Protein AF-A0A9N9XKY8-F1 (afdb_monomer)

Solvent-accessible surface area (backbone atoms only — not comparable to full-atom values): 18788 Å² total; per-residue (Å²): 108,71,70,60,51,52,53,37,52,50,49,44,54,53,40,51,54,51,40,52,50,44,53,44,63,74,50,44,70,81,49,88,42,36,26,64,66,58,44,50,32,36,49,47,38,62,30,40,38,90,84,50,52,79,74,65,75,82,47,81,65,48,85,49,57,80,79,45,88,56,99,72,89,70,94,72,62,102,78,63,82,49,70,56,57,54,53,45,49,46,56,72,70,51,49,68,47,67,47,20,70,40,20,68,64,44,53,53,50,42,52,52,48,44,54,48,38,52,53,34,42,53,23,35,53,40,32,47,52,35,62,73,68,62,53,61,68,87,48,47,63,73,25,48,47,54,29,53,54,36,49,52,52,47,54,53,47,28,52,54,51,25,52,59,41,49,54,53,43,78,59,27,61,24,45,37,40,32,33,47,60,26,45,28,77,59,24,72,82,46,50,72,55,50,74,43,83,60,17,49,54,60,56,31,42,35,40,52,52,50,29,39,59,48,33,53,38,66,71,53,44,53,48,50,53,55,48,50,54,52,53,50,49,54,47,49,53,48,49,51,57,48,53,52,50,52,49,52,50,52,50,51,52,51,52,52,51,51,53,50,52,54,53,53,54,61,54,64,72,63,59,71,80,76,71,91,70,86,78,84,84,83,92,77,92,78,91,76,79,79,78,70,81,78,89,72,79,78,75,73,75,77,79,76,76,78,73,85,78,79,75,83,85,76,78,81,78,85,78,81,93,85,82,137

Structure (mmCIF, N/CA/C/O backbone):
data_AF-A0A9N9XKY8-F1
#
_entry.id   AF-A0A9N9XKY8-F1
#
loop_
_atom_site.group_PDB
_atom_site.id
_atom_site.type_symbol
_atom_site.label_atom_id
_atom_site.label_alt_id
_atom_site.label_comp_id
_atom_site.label_asym_id
_atom_site.label_entity_id
_atom_site.label_seq_id
_atom_site.pdbx_PDB_ins_code
_atom_site.Cartn_x
_atom_site.Cartn_y
_atom_site.Cartn_z
_atom_site.occupancy
_atom_site.B_iso_or_equiv
_atom_site.auth_seq_id
_atom_site.auth_comp_id
_atom_site.auth_asym_id
_atom_site.auth_atom_id
_atom_site.pdbx_PDB_model_num
ATOM 1 N N . MET A 1 1 ? -14.564 14.797 21.095 1.00 84.44 1 MET A N 1
ATOM 2 C CA . MET A 1 1 ? -15.491 14.506 19.978 1.00 84.44 1 MET A CA 1
ATOM 3 C C . MET A 1 1 ? -14.912 14.954 18.642 1.00 84.44 1 MET A C 1
ATOM 5 O O . MET A 1 1 ? -14.573 14.078 17.865 1.00 84.44 1 MET A O 1
ATOM 9 N N . LEU A 1 2 ? -14.704 16.259 18.399 1.00 91.69 2 LEU A N 1
ATOM 10 C CA . LEU A 1 2 ? -14.176 16.763 17.116 1.00 91.69 2 LEU A CA 1
ATOM 11 C C . LEU A 1 2 ? -12.868 16.077 16.679 1.00 91.69 2 LEU A C 1
ATOM 13 O O . LEU A 1 2 ? -12.783 15.598 15.558 1.00 91.69 2 LEU A O 1
ATOM 17 N N . LYS A 1 3 ? -11.890 15.942 17.588 1.00 91.50 3 LYS A N 1
ATOM 18 C CA . LYS A 1 3 ? -10.621 15.242 17.306 1.00 91.50 3 LYS A CA 1
ATOM 19 C C . LYS A 1 3 ? -10.837 13.808 16.803 1.00 91.50 3 LYS A C 1
ATOM 21 O O . LYS A 1 3 ? -10.272 13.429 15.790 1.00 91.50 3 LYS A O 1
ATOM 26 N N . SER A 1 4 ? -11.689 13.031 17.473 1.00 89.56 4 SER A N 1
ATOM 27 C CA . SER A 1 4 ? -11.994 11.646 17.090 1.00 89.56 4 SER A CA 1
ATOM 28 C C . SER A 1 4 ? -12.697 11.565 15.733 1.00 89.56 4 SER A C 1
ATOM 30 O O . SER A 1 4 ? -12.390 10.678 14.949 1.00 89.56 4 SER A O 1
ATOM 32 N N . VAL A 1 5 ? -13.595 12.510 15.429 1.00 93.19 5 VAL A N 1
ATOM 33 C CA . VAL A 1 5 ? -14.245 12.596 14.110 1.00 93.19 5 VAL A CA 1
ATOM 34 C C . VAL A 1 5 ? -13.215 12.891 13.019 1.00 93.19 5 VAL A C 1
ATOM 36 O O . VAL A 1 5 ? -13.204 12.200 12.008 1.00 93.19 5 VAL A O 1
ATOM 39 N N . LEU A 1 6 ? -12.310 13.850 13.240 1.00 94.06 6 LEU A N 1
ATOM 40 C CA . LEU A 1 6 ? -11.245 14.174 12.284 1.00 94.06 6 LEU A CA 1
ATOM 41 C C . LEU A 1 6 ? -10.317 12.982 12.021 1.00 94.06 6 LEU A C 1
ATOM 43 O O . LEU A 1 6 ? -9.978 12.729 10.872 1.00 94.06 6 LEU A O 1
ATOM 47 N N . ILE A 1 7 ? -9.962 12.217 13.059 1.00 92.75 7 ILE A N 1
ATOM 48 C CA . ILE A 1 7 ? -9.155 10.991 12.925 1.00 92.75 7 ILE A CA 1
ATOM 49 C C . ILE A 1 7 ? -9.849 9.966 12.020 1.00 92.75 7 ILE A C 1
ATOM 51 O O . ILE A 1 7 ? -9.224 9.377 11.137 1.00 92.75 7 ILE A O 1
ATOM 55 N N . VAL A 1 8 ? -11.150 9.754 12.223 1.00 94.00 8 VAL A N 1
ATOM 56 C CA . VAL A 1 8 ? -11.910 8.776 11.440 1.00 94.00 8 VAL A CA 1
ATOM 57 C C . VAL A 1 8 ? -12.109 9.245 10.000 1.00 94.00 8 VAL A C 1
ATOM 59 O O . VAL A 1 8 ? -11.904 8.459 9.080 1.00 94.00 8 VAL A O 1
ATOM 62 N N . LEU A 1 9 ? -12.427 10.526 9.786 1.00 94.94 9 LEU A N 1
ATOM 63 C CA . LEU A 1 9 ? -12.527 11.108 8.444 1.00 94.94 9 LEU A CA 1
ATOM 64 C C . LEU A 1 9 ? -11.198 11.022 7.690 1.00 94.94 9 LEU A C 1
ATOM 66 O O . LEU A 1 9 ? -11.182 10.620 6.530 1.00 94.94 9 LEU A O 1
ATOM 70 N N . TRP A 1 10 ? -10.088 11.335 8.360 1.00 93.75 10 TRP A N 1
ATOM 71 C CA . TRP A 1 10 ? -8.747 11.169 7.805 1.00 93.75 10 TRP A CA 1
ATOM 72 C C . TRP A 1 10 ? -8.495 9.722 7.362 1.00 93.75 10 TRP A C 1
ATOM 74 O O . TRP A 1 10 ? -8.083 9.490 6.228 1.00 93.75 10 TRP A O 1
ATOM 84 N N . THR A 1 11 ? -8.818 8.753 8.226 1.00 93.31 11 THR A N 1
ATOM 85 C CA . THR A 1 11 ? -8.663 7.323 7.917 1.00 93.31 11 THR A CA 1
ATOM 86 C C . THR A 1 11 ? -9.493 6.931 6.691 1.00 93.31 11 THR A C 1
ATOM 88 O O . THR A 1 11 ? -8.986 6.265 5.796 1.00 93.31 11 THR A O 1
ATOM 91 N N . ILE A 1 12 ? -10.745 7.393 6.596 1.00 95.25 12 ILE A N 1
ATOM 92 C CA . ILE A 1 12 ? -11.625 7.123 5.448 1.00 95.25 12 ILE A CA 1
ATOM 93 C C . ILE A 1 12 ? -11.031 7.681 4.148 1.00 95.25 12 ILE A C 1
ATOM 95 O O . ILE A 1 12 ? -10.966 6.958 3.153 1.00 95.25 12 ILE A O 1
ATOM 99 N N . ILE A 1 13 ? -10.582 8.940 4.149 1.00 94.00 13 ILE A N 1
ATOM 100 C CA . ILE A 1 13 ? -10.000 9.593 2.965 1.00 94.00 13 ILE A CA 1
ATOM 101 C C . ILE A 1 13 ? -8.745 8.843 2.511 1.00 94.00 13 ILE A C 1
ATOM 103 O O . ILE A 1 13 ? -8.633 8.469 1.342 1.00 94.00 13 ILE A O 1
ATOM 107 N N . GLN A 1 14 ? -7.826 8.578 3.440 1.00 92.50 14 GLN A N 1
ATOM 108 C CA . GLN A 1 14 ? -6.568 7.900 3.150 1.00 92.50 14 GLN A CA 1
ATOM 109 C C . GLN A 1 14 ? -6.794 6.479 2.618 1.00 92.50 14 GLN A C 1
ATOM 111 O O . GLN A 1 14 ? -6.217 6.103 1.599 1.00 92.50 14 GLN A O 1
ATOM 116 N N . THR A 1 15 ? -7.649 5.695 3.278 1.00 93.50 15 THR A N 1
ATOM 117 C CA . THR A 1 15 ? -7.956 4.320 2.866 1.00 93.50 15 THR A CA 1
ATOM 118 C C . THR A 1 15 ? -8.662 4.290 1.512 1.00 93.50 15 THR A C 1
ATOM 120 O O . THR A 1 15 ? -8.337 3.454 0.676 1.00 93.50 15 THR A O 1
ATOM 123 N N . THR A 1 16 ? -9.556 5.242 1.229 1.00 94.62 16 THR A N 1
ATOM 124 C CA . THR A 1 16 ? -10.207 5.349 -0.089 1.00 94.62 16 THR A CA 1
ATOM 125 C C . THR A 1 16 ? -9.191 5.639 -1.194 1.00 94.62 16 THR A C 1
ATOM 127 O O . THR A 1 16 ? -9.230 4.996 -2.242 1.00 94.62 16 THR A O 1
ATOM 130 N N . ALA A 1 17 ? -8.248 6.558 -0.960 1.00 91.81 17 ALA A N 1
ATOM 131 C CA . ALA A 1 17 ? -7.177 6.844 -1.914 1.00 91.81 17 ALA A CA 1
ATOM 132 C C . ALA A 1 17 ? -6.286 5.612 -2.164 1.00 91.81 17 ALA A C 1
ATOM 134 O O . ALA A 1 17 ? -5.925 5.331 -3.307 1.00 91.81 17 ALA A O 1
ATOM 135 N N . HIS A 1 18 ? -5.981 4.843 -1.117 1.00 91.38 18 HIS A N 1
ATOM 136 C CA . HIS A 1 18 ? -5.164 3.635 -1.222 1.00 91.38 18 HIS A CA 1
ATOM 137 C C . HIS A 1 18 ? -5.887 2.480 -1.944 1.00 91.38 18 HIS A C 1
ATOM 139 O O . HIS A 1 18 ? -5.285 1.804 -2.783 1.00 91.38 18 HIS A O 1
ATOM 145 N N . ILE A 1 19 ? -7.195 2.305 -1.712 1.00 94.19 19 ILE A N 1
ATOM 146 C CA . ILE A 1 19 ? -8.041 1.373 -2.478 1.00 94.19 19 ILE A CA 1
ATOM 147 C C . ILE A 1 19 ? -8.082 1.787 -3.949 1.00 94.19 19 ILE A C 1
ATOM 149 O O . ILE A 1 19 ? -7.893 0.942 -4.821 1.00 94.19 19 ILE A O 1
ATOM 153 N N . ALA A 1 20 ? -8.302 3.073 -4.236 1.00 93.38 20 ALA A N 1
ATOM 154 C CA . ALA A 1 20 ? -8.346 3.581 -5.604 1.00 93.38 20 ALA A CA 1
ATOM 155 C C . ALA A 1 20 ? -7.020 3.340 -6.339 1.00 93.38 20 ALA A C 1
ATOM 157 O O . ALA A 1 20 ? -7.035 2.880 -7.478 1.00 93.38 20 ALA A O 1
ATOM 158 N N . PHE A 1 21 ? -5.883 3.573 -5.673 1.00 91.75 21 PHE A N 1
ATOM 159 C CA . PHE A 1 21 ? -4.567 3.230 -6.208 1.00 91.75 21 PHE A CA 1
ATOM 160 C C . PHE A 1 21 ? -4.434 1.723 -6.465 1.00 91.75 21 PHE A C 1
ATOM 162 O O . PHE A 1 21 ? -4.100 1.322 -7.575 1.00 91.75 21 PHE A O 1
ATOM 169 N N . SER A 1 22 ? -4.751 0.887 -5.472 1.00 92.69 22 SER A N 1
ATOM 170 C CA . SER A 1 22 ? -4.593 -0.569 -5.571 1.00 92.69 22 SER A CA 1
ATOM 171 C C . SER A 1 22 ? -5.462 -1.168 -6.681 1.00 92.69 22 SER A C 1
ATOM 173 O O . SER A 1 22 ? -4.985 -1.978 -7.474 1.00 92.69 22 SER A O 1
ATOM 175 N N . LEU A 1 23 ? -6.720 -0.730 -6.793 1.00 93.50 23 LEU A N 1
ATOM 176 C CA . LEU A 1 23 ? -7.615 -1.102 -7.891 1.00 93.50 23 LEU A CA 1
ATOM 177 C C . LEU A 1 23 ? -7.113 -0.557 -9.231 1.00 93.50 23 LEU A C 1
ATOM 179 O O . LEU A 1 23 ? -7.078 -1.297 -10.211 1.00 93.50 23 LEU A O 1
ATOM 183 N N . GLY A 1 24 ? -6.667 0.700 -9.272 1.00 92.50 24 GLY A N 1
ATOM 184 C CA . GLY A 1 24 ? -6.053 1.303 -10.453 1.00 92.50 24 GLY A CA 1
ATOM 185 C C . GLY A 1 24 ? -4.878 0.478 -10.980 1.00 92.50 24 GLY A C 1
ATOM 186 O O . GLY A 1 24 ? -4.798 0.239 -12.182 1.00 92.50 24 GLY A O 1
ATOM 187 N N . SER A 1 25 ? -4.035 -0.055 -10.093 1.00 92.00 25 SER A N 1
ATOM 188 C CA . SER A 1 25 ? -2.925 -0.944 -10.451 1.00 92.00 25 SER A CA 1
ATOM 189 C C . SER A 1 25 ? -3.377 -2.269 -11.075 1.00 92.00 25 SER A C 1
ATOM 191 O O . SER A 1 25 ? -2.701 -2.767 -11.971 1.00 92.00 25 SER A O 1
ATOM 193 N N . PHE A 1 26 ? -4.531 -2.830 -10.693 1.00 91.44 26 PHE A N 1
ATOM 194 C CA . PHE A 1 26 ? -5.087 -4.013 -11.375 1.00 91.44 26 PHE A CA 1
ATOM 195 C C . PHE A 1 26 ? -5.559 -3.704 -12.799 1.00 91.44 26 PHE A C 1
ATOM 197 O O . PHE A 1 26 ? -5.446 -4.550 -13.686 1.00 91.44 26 PHE A O 1
ATOM 204 N N . PHE A 1 27 ? -6.092 -2.502 -13.023 1.00 90.75 27 PHE A N 1
ATOM 205 C CA . PHE A 1 27 ? -6.613 -2.086 -14.326 1.00 90.75 27 PHE A CA 1
ATOM 206 C C . PHE A 1 27 ? -5.590 -1.366 -15.193 1.00 90.75 27 PHE A C 1
ATOM 208 O O . PHE A 1 27 ? -5.910 -1.049 -16.337 1.00 90.75 27 PHE A O 1
ATOM 215 N N . ILE A 1 28 ? -4.382 -1.132 -14.676 1.00 89.94 28 ILE A N 1
ATOM 216 C CA . ILE A 1 28 ? -3.383 -0.277 -15.312 1.00 89.94 28 ILE A CA 1
ATOM 217 C C . ILE A 1 28 ? -3.169 -0.700 -16.764 1.00 89.94 28 ILE A C 1
ATOM 219 O O . ILE A 1 28 ? -3.318 0.113 -17.664 1.00 89.94 28 ILE A O 1
ATOM 223 N N . CYS A 1 29 ? -3.036 -1.996 -17.023 1.00 87.56 29 CYS A N 1
ATOM 224 C CA . CYS A 1 29 ? -2.692 -2.479 -18.349 1.00 87.56 29 CYS A CA 1
ATOM 225 C C . CYS A 1 29 ? -3.797 -2.355 -19.411 1.00 87.56 29 CYS A C 1
ATOM 227 O O . CYS A 1 29 ? -3.553 -2.637 -20.581 1.00 87.56 29 CYS A O 1
ATOM 229 N N . ARG A 1 30 ? -5.012 -1.941 -19.026 1.00 87.00 30 ARG A N 1
ATOM 230 C CA . ARG A 1 30 ? -6.087 -1.614 -19.976 1.00 87.00 30 ARG A CA 1
ATOM 231 C C . ARG A 1 30 ? -5.970 -0.205 -20.548 1.00 87.00 30 ARG A C 1
ATOM 233 O O . ARG A 1 30 ? -6.699 0.119 -21.481 1.00 87.00 30 ARG A O 1
ATOM 240 N N . PHE A 1 31 ? -5.114 0.634 -19.976 1.00 83.56 31 PHE A N 1
ATOM 241 C CA . PHE A 1 31 ? -4.929 2.011 -20.408 1.00 83.56 31 PHE A CA 1
ATOM 242 C C . PHE A 1 31 ? -3.669 2.133 -21.261 1.00 83.56 31 PHE A C 1
ATOM 244 O O . PHE A 1 31 ? -2.622 1.597 -20.906 1.00 83.56 31 PHE A O 1
ATOM 251 N N . ASP A 1 32 ? -3.750 2.894 -22.353 1.00 79.25 32 ASP A N 1
ATOM 252 C CA . ASP A 1 32 ? -2.562 3.265 -23.117 1.00 79.25 32 ASP A CA 1
ATOM 253 C C . ASP A 1 32 ? -1.659 4.148 -22.251 1.00 79.25 32 ASP A C 1
ATOM 255 O O . ASP A 1 32 ? -1.999 5.271 -21.865 1.00 79.25 32 ASP A O 1
ATOM 259 N N . HIS A 1 33 ? -0.492 3.616 -21.906 1.00 74.50 33 HIS A N 1
ATOM 260 C CA . HIS A 1 33 ? 0.458 4.297 -21.047 1.00 74.50 33 HIS A CA 1
ATOM 261 C C . HIS A 1 33 ? 1.309 5.268 -21.858 1.00 74.50 33 HIS A C 1
ATOM 263 O O . HIS A 1 33 ? 2.312 4.903 -22.465 1.00 74.50 33 HIS A O 1
ATOM 269 N N . THR A 1 34 ? 0.934 6.541 -21.820 1.00 70.44 34 THR A N 1
ATOM 270 C CA . THR A 1 34 ? 1.759 7.634 -22.358 1.00 70.44 34 THR A CA 1
ATOM 271 C C . THR A 1 34 ? 2.881 8.040 -21.399 1.00 70.44 34 THR A C 1
ATOM 273 O O . THR A 1 34 ? 3.860 8.666 -21.788 1.00 70.44 34 THR A O 1
ATOM 276 N N . ASN A 1 35 ? 2.766 7.668 -20.125 1.00 77.75 35 ASN A N 1
ATOM 277 C CA . ASN A 1 35 ? 3.658 8.106 -19.065 1.00 77.75 35 ASN A CA 1
ATOM 278 C C . ASN A 1 35 ? 4.763 7.079 -18.786 1.00 77.75 35 ASN A C 1
ATOM 280 O O . ASN A 1 35 ? 4.481 5.964 -18.348 1.00 77.75 35 ASN A O 1
ATOM 284 N N . TYR A 1 36 ? 6.023 7.487 -18.945 1.00 78.12 36 TYR A N 1
ATOM 285 C CA . TYR A 1 36 ? 7.180 6.621 -18.712 1.00 78.12 36 TYR A CA 1
ATOM 286 C C . TYR A 1 36 ? 7.250 6.059 -17.282 1.00 78.12 36 TYR A C 1
ATOM 288 O O . TYR A 1 36 ? 7.608 4.901 -17.124 1.00 78.12 36 TYR A O 1
ATOM 296 N N . LEU A 1 37 ? 6.873 6.811 -16.237 1.00 82.38 37 LEU A N 1
ATOM 297 C CA . LEU A 1 37 ? 6.866 6.291 -14.862 1.00 82.38 37 LEU A CA 1
ATOM 298 C C . LEU A 1 37 ? 5.844 5.172 -14.705 1.00 82.38 37 LEU A C 1
ATOM 300 O O . LEU A 1 37 ? 6.123 4.183 -14.036 1.00 82.38 37 LEU A O 1
ATOM 304 N N . VAL A 1 38 ? 4.682 5.319 -15.343 1.00 86.50 38 VAL A N 1
ATOM 305 C CA . VAL A 1 38 ? 3.634 4.294 -15.347 1.00 86.50 38 VAL A CA 1
ATOM 306 C C . VAL A 1 38 ? 4.096 3.070 -16.130 1.00 86.50 38 VAL A C 1
ATOM 308 O O . VAL A 1 38 ? 3.920 1.957 -15.649 1.00 86.50 38 VAL A O 1
ATOM 311 N N . VAL A 1 39 ? 4.747 3.263 -17.282 1.00 88.75 39 VAL A N 1
ATOM 312 C CA . VAL A 1 39 ? 5.328 2.170 -18.077 1.00 88.75 39 VAL A CA 1
ATOM 313 C C . VAL A 1 39 ? 6.400 1.427 -17.284 1.00 88.75 39 VAL A C 1
ATOM 315 O O . VAL A 1 39 ? 6.334 0.208 -17.186 1.00 88.75 39 VAL A O 1
ATOM 318 N N . VAL A 1 40 ? 7.361 2.136 -16.686 1.00 90.31 40 VAL A N 1
ATOM 319 C CA . VAL A 1 40 ? 8.431 1.523 -15.886 1.00 90.31 40 VAL A CA 1
ATOM 320 C C . VAL A 1 40 ? 7.828 0.809 -14.678 1.00 90.31 40 VAL A C 1
ATOM 322 O O . VAL A 1 40 ? 8.150 -0.345 -14.444 1.00 90.31 40 VAL A O 1
ATOM 325 N N . TYR A 1 41 ? 6.896 1.431 -13.953 1.00 92.38 41 TYR A N 1
ATOM 326 C CA . TYR A 1 41 ? 6.166 0.792 -12.853 1.00 92.38 41 TYR A CA 1
ATOM 327 C C . TYR A 1 41 ? 5.454 -0.495 -13.282 1.00 92.38 41 TYR A C 1
ATOM 329 O O . TYR A 1 41 ? 5.603 -1.535 -12.635 1.00 92.38 41 TYR A O 1
ATOM 337 N N . TYR A 1 42 ? 4.718 -0.428 -14.391 1.00 93.31 42 TYR A N 1
ATOM 338 C CA . TYR A 1 42 ? 3.998 -1.557 -14.953 1.00 93.31 42 TYR A CA 1
ATOM 339 C C . TYR A 1 42 ? 4.960 -2.685 -15.336 1.00 93.31 42 TYR A C 1
ATOM 341 O O . TYR A 1 42 ? 4.791 -3.807 -14.866 1.00 93.31 42 TYR A O 1
ATOM 349 N N . ILE A 1 43 ? 6.012 -2.380 -16.102 1.00 93.50 43 ILE A N 1
ATOM 350 C CA . ILE A 1 43 ? 7.034 -3.350 -16.514 1.00 93.50 43 ILE A CA 1
ATOM 351 C C . ILE A 1 43 ? 7.706 -3.994 -15.294 1.00 93.50 43 ILE A C 1
ATOM 353 O O . ILE A 1 43 ? 7.888 -5.209 -15.265 1.00 93.50 43 ILE A O 1
ATOM 357 N N . THR A 1 44 ? 8.051 -3.205 -14.272 1.00 94.44 44 THR A N 1
ATOM 358 C CA . THR A 1 44 ? 8.775 -3.707 -13.097 1.00 94.44 44 THR A CA 1
ATOM 359 C C . THR A 1 44 ? 7.934 -4.658 -12.252 1.00 94.44 44 THR A C 1
ATOM 361 O O . THR A 1 44 ? 8.429 -5.698 -11.814 1.00 94.44 44 THR A O 1
ATOM 364 N N . TYR A 1 45 ? 6.675 -4.304 -11.988 1.00 95.31 45 TYR A N 1
ATOM 365 C CA . TYR A 1 45 ? 5.908 -4.941 -10.915 1.00 95.31 45 TYR A CA 1
ATOM 366 C C . TYR A 1 45 ? 4.613 -5.616 -11.355 1.00 95.31 45 TYR A C 1
ATOM 368 O O . TYR A 1 45 ? 4.111 -6.463 -10.616 1.00 95.31 45 TYR A O 1
ATOM 376 N N . LEU A 1 46 ? 4.066 -5.257 -12.516 1.00 95.06 46 LEU A N 1
ATOM 377 C CA . LEU A 1 46 ? 2.720 -5.651 -12.947 1.00 95.06 46 LEU A CA 1
ATOM 378 C C . LEU A 1 46 ? 2.683 -6.311 -14.328 1.00 95.06 46 LEU A C 1
ATOM 380 O O . LEU A 1 46 ? 1.603 -6.682 -14.782 1.00 95.06 46 LEU A O 1
ATOM 384 N N . TYR A 1 47 ? 3.837 -6.487 -14.968 1.00 94.75 47 TYR A N 1
ATOM 385 C CA . TYR A 1 47 ? 3.921 -7.026 -16.313 1.00 94.75 47 TYR A CA 1
ATOM 386 C C . TYR A 1 47 ? 3.446 -8.476 -16.391 1.00 94.75 47 TYR A C 1
ATOM 388 O O . TYR A 1 47 ? 4.014 -9.370 -15.753 1.00 94.75 47 TYR A O 1
ATOM 396 N N . ASP A 1 48 ? 2.431 -8.678 -17.226 1.00 95.19 48 ASP A N 1
ATOM 397 C CA . ASP A 1 48 ? 1.843 -9.964 -17.578 1.00 95.19 48 ASP A CA 1
ATOM 398 C C . ASP A 1 48 ? 1.555 -9.956 -19.086 1.00 95.19 48 ASP A C 1
ATOM 400 O O . ASP A 1 48 ? 0.657 -9.248 -19.561 1.00 95.19 48 ASP A O 1
ATOM 404 N N . TYR A 1 49 ? 2.352 -10.713 -19.847 1.00 92.75 49 TYR A N 1
ATOM 405 C CA . TYR A 1 49 ? 2.227 -10.773 -21.302 1.00 92.75 49 TYR A CA 1
ATOM 406 C C . TYR A 1 49 ? 0.861 -11.316 -21.736 1.00 92.75 49 TYR A C 1
ATOM 408 O O . TYR A 1 49 ? 0.281 -10.820 -22.701 1.00 92.75 49 TYR A O 1
ATOM 416 N N . ASP A 1 50 ? 0.318 -12.293 -21.008 1.00 92.69 50 ASP A N 1
ATOM 417 C CA . ASP A 1 50 ? -0.901 -12.993 -21.411 1.00 92.69 50 ASP A CA 1
ATOM 418 C C . ASP A 1 50 ? -2.142 -12.104 -21.273 1.00 92.69 50 ASP A C 1
ATOM 420 O O . ASP A 1 50 ? -3.085 -12.223 -22.055 1.00 92.69 50 ASP A O 1
ATOM 424 N N . LYS A 1 51 ? -2.151 -11.201 -20.287 1.00 90.75 51 LYS A N 1
ATOM 425 C CA . LYS A 1 51 ? -3.295 -10.307 -20.041 1.00 90.75 51 LYS A CA 1
ATOM 426 C C . LYS A 1 51 ? -3.258 -9.033 -20.867 1.00 90.75 51 LYS A C 1
ATOM 428 O O . LYS A 1 51 ? -4.313 -8.515 -21.226 1.00 90.75 51 LYS A O 1
ATOM 433 N N . CYS A 1 52 ? -2.066 -8.503 -21.109 1.00 86.56 52 CYS A N 1
ATOM 434 C CA . CYS A 1 52 ? -1.908 -7.117 -21.537 1.00 86.56 52 CYS A CA 1
ATOM 435 C C . CYS A 1 52 ? -1.086 -6.982 -22.830 1.00 86.56 52 CYS A C 1
ATOM 437 O O . CYS A 1 52 ? -1.001 -5.897 -23.402 1.00 86.56 52 CYS A O 1
ATOM 439 N N . GLY A 1 53 ? -0.500 -8.077 -23.320 1.00 87.94 53 GLY A N 1
ATOM 440 C CA . GLY A 1 53 ? 0.248 -8.112 -24.569 1.00 87.94 53 GLY A CA 1
ATOM 441 C C . GLY A 1 53 ? 1.556 -7.318 -24.536 1.00 87.94 53 GLY A C 1
ATOM 442 O O . GLY A 1 53 ? 2.201 -7.134 -23.500 1.00 87.94 53 GLY A O 1
ATOM 443 N N . ARG A 1 54 ? 1.992 -6.875 -25.722 1.00 85.19 54 ARG A N 1
ATOM 444 C CA . ARG A 1 54 ? 3.244 -6.126 -25.891 1.00 85.19 54 ARG A CA 1
ATOM 445 C C . ARG A 1 54 ? 3.074 -4.682 -25.414 1.00 85.19 54 ARG A C 1
ATOM 447 O O . ARG A 1 54 ? 2.143 -4.001 -25.836 1.00 85.19 54 ARG A O 1
ATOM 454 N N . VAL A 1 55 ? 4.026 -4.203 -24.614 1.00 82.94 55 VAL A N 1
ATOM 455 C CA . VAL A 1 55 ? 4.068 -2.812 -24.141 1.00 82.94 55 VAL A CA 1
ATOM 456 C C . VAL A 1 55 ? 4.252 -1.863 -25.324 1.00 82.94 55 VAL A C 1
ATOM 458 O O . VAL A 1 55 ? 5.158 -2.050 -26.135 1.00 82.94 55 VAL A O 1
ATOM 461 N N . ARG A 1 56 ? 3.400 -0.840 -25.426 1.00 80.69 56 ARG A N 1
ATOM 462 C CA . ARG A 1 56 ? 3.508 0.226 -26.430 1.00 80.69 56 ARG A CA 1
ATOM 463 C C . ARG A 1 56 ? 3.682 1.565 -25.724 1.00 80.69 56 ARG A C 1
ATOM 465 O O . ARG A 1 56 ? 2.933 1.871 -24.805 1.00 80.69 56 ARG A O 1
ATOM 472 N N . VAL A 1 57 ? 4.657 2.355 -26.168 1.00 79.62 57 VAL A N 1
ATOM 473 C CA . VAL A 1 57 ? 4.901 3.717 -25.670 1.00 79.62 57 VAL A CA 1
ATOM 474 C C . VAL A 1 57 ? 4.415 4.691 -26.740 1.00 79.62 57 VAL A C 1
ATOM 476 O O . VAL A 1 57 ? 5.097 4.918 -27.738 1.00 79.62 57 VAL A O 1
ATOM 479 N N . THR A 1 58 ? 3.198 5.211 -26.579 1.00 72.25 58 THR A N 1
ATOM 480 C CA . THR A 1 58 ? 2.474 5.910 -27.657 1.00 72.25 58 THR A CA 1
ATOM 481 C C . THR A 1 58 ? 2.718 7.415 -27.722 1.00 72.25 58 THR A C 1
ATOM 483 O O . THR A 1 58 ? 2.433 8.010 -28.756 1.00 72.25 58 THR A O 1
ATOM 486 N N . ASN A 1 59 ? 3.240 8.056 -26.668 1.00 66.12 59 ASN A N 1
ATOM 487 C CA . ASN A 1 59 ? 3.458 9.505 -26.679 1.00 66.12 59 ASN A CA 1
ATOM 488 C C . ASN A 1 59 ? 4.610 9.949 -25.763 1.00 66.12 59 ASN A C 1
ATOM 490 O O . ASN A 1 59 ? 4.930 9.267 -24.793 1.00 66.12 59 ASN A O 1
ATOM 494 N N . SER A 1 60 ? 5.230 11.092 -26.072 1.00 60.06 60 SER A N 1
ATOM 495 C CA . SER A 1 60 ? 6.381 11.652 -25.338 1.00 60.06 60 SER A CA 1
ATOM 496 C C . SER A 1 60 ? 5.994 12.615 -24.208 1.00 60.06 60 SER A C 1
ATOM 498 O O . SER A 1 60 ? 6.846 13.022 -23.417 1.00 60.06 60 SER A O 1
ATOM 500 N N . THR A 1 61 ? 4.718 12.991 -24.107 1.00 58.50 61 THR A N 1
ATOM 501 C CA . THR A 1 61 ? 4.234 13.937 -23.098 1.00 58.50 61 THR A CA 1
ATOM 502 C C . THR A 1 61 ? 4.177 13.268 -21.725 1.00 58.50 61 THR A C 1
ATOM 504 O O . THR A 1 61 ? 3.329 12.412 -21.473 1.00 58.50 61 THR A O 1
ATOM 507 N N . GLY A 1 62 ? 5.100 13.648 -20.840 1.00 51.59 62 GLY A N 1
ATOM 508 C CA . GLY A 1 62 ? 5.211 13.095 -19.491 1.00 51.59 62 GLY A CA 1
ATOM 509 C C . GLY A 1 62 ? 4.017 13.404 -18.562 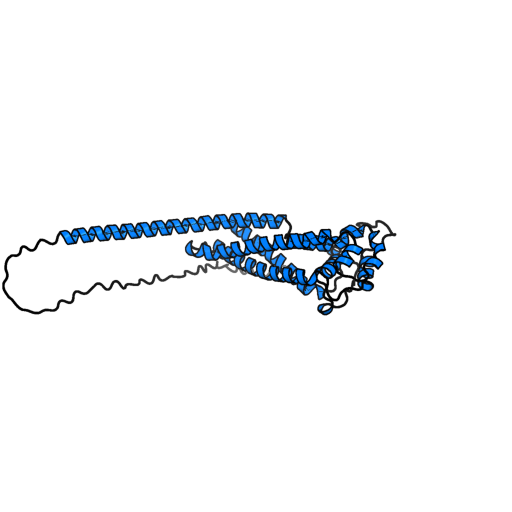1.00 51.59 62 GLY A C 1
ATOM 510 O O . GLY A 1 62 ? 3.167 14.234 -18.885 1.00 51.59 62 GLY A O 1
ATOM 511 N N . PRO A 1 63 ? 3.982 12.790 -17.358 1.00 45.56 63 PRO A N 1
ATOM 512 C CA . PRO A 1 63 ? 2.922 12.949 -16.342 1.00 45.56 63 PRO A CA 1
ATOM 513 C C . PRO A 1 63 ? 2.597 14.395 -15.992 1.00 45.56 63 PRO A C 1
ATOM 515 O O . PRO A 1 63 ? 1.475 14.733 -15.629 1.00 45.56 63 PRO A O 1
ATOM 518 N N . PHE A 1 64 ? 3.629 15.230 -16.035 1.00 46.75 64 PHE A N 1
ATOM 519 C CA . PHE A 1 64 ? 3.565 16.607 -15.600 1.00 46.75 64 PHE A CA 1
ATOM 520 C C . PHE A 1 64 ? 3.232 17.559 -16.736 1.00 46.75 64 PHE A C 1
ATOM 522 O O . PHE A 1 64 ? 3.187 18.739 -16.458 1.00 46.75 64 PHE A O 1
ATOM 529 N N . GLY A 1 65 ? 2.916 17.115 -17.960 1.00 47.84 65 GLY A N 1
ATOM 530 C CA . GLY A 1 65 ? 2.448 18.032 -19.014 1.00 47.84 65 GLY A CA 1
ATOM 531 C C . GLY A 1 65 ? 1.222 18.863 -18.600 1.00 47.84 65 GLY A C 1
ATOM 532 O O . GLY A 1 65 ? 1.018 19.958 -19.105 1.00 47.84 65 GLY A O 1
ATOM 533 N N . PHE A 1 66 ? 0.447 18.381 -17.619 1.00 41.06 66 PHE A N 1
ATOM 534 C CA . PHE A 1 66 ? -0.682 19.109 -17.035 1.00 41.06 66 PHE A CA 1
ATOM 535 C C . PHE A 1 66 ? -0.288 20.126 -15.941 1.00 41.06 66 PHE A C 1
ATOM 537 O O . PHE A 1 66 ? -0.959 21.140 -15.784 1.00 41.06 66 PHE A O 1
ATOM 544 N N . LEU A 1 67 ? 0.795 19.889 -15.184 1.00 42.59 67 LEU A N 1
ATOM 545 C CA . LEU A 1 67 ? 1.308 20.830 -14.164 1.00 42.59 67 LEU A CA 1
ATOM 546 C C . LEU A 1 67 ? 2.406 21.756 -14.714 1.00 42.59 67 LEU A C 1
ATOM 548 O O . LEU A 1 67 ? 2.615 22.860 -14.218 1.00 42.59 67 LEU A O 1
ATOM 552 N N . ALA A 1 68 ? 3.086 21.317 -15.764 1.00 42.59 68 ALA A N 1
ATOM 553 C CA . ALA A 1 68 ? 4.070 22.039 -16.540 1.00 42.59 68 ALA A CA 1
ATOM 554 C C . ALA A 1 68 ? 3.365 22.722 -17.715 1.00 42.59 68 ALA A C 1
ATOM 556 O O . ALA A 1 68 ? 3.626 22.434 -18.877 1.00 42.59 68 ALA A O 1
ATOM 557 N N . GLY A 1 69 ? 2.536 23.723 -17.413 1.00 43.59 69 GLY A N 1
ATOM 558 C CA . GLY A 1 69 ? 2.234 24.811 -18.353 1.00 43.59 69 GLY A CA 1
ATOM 559 C C . GLY A 1 69 ? 3.462 25.697 -18.639 1.00 43.59 69 GLY A C 1
ATOM 560 O O . GLY A 1 69 ? 3.333 26.908 -18.783 1.00 43.59 69 GLY A O 1
ATOM 561 N N . ARG A 1 70 ? 4.667 25.115 -18.640 1.00 44.16 70 ARG A N 1
ATOM 562 C CA . ARG A 1 70 ? 5.959 25.761 -18.877 1.00 44.16 70 ARG A CA 1
ATOM 563 C C . ARG A 1 70 ? 6.837 24.798 -19.658 1.00 44.16 70 ARG A C 1
ATOM 565 O O . ARG A 1 70 ? 7.354 23.833 -19.103 1.00 44.16 70 ARG A O 1
ATOM 572 N N . ASN A 1 71 ? 7.021 25.120 -20.927 1.00 47.69 71 ASN A N 1
ATOM 573 C CA . ASN A 1 71 ? 7.841 24.394 -21.890 1.00 47.69 71 ASN A CA 1
ATOM 574 C C . ASN A 1 71 ? 9.364 24.538 -21.663 1.00 47.69 71 ASN A C 1
ATOM 576 O O . ASN A 1 71 ? 10.123 24.152 -22.539 1.00 47.69 71 ASN A O 1
ATOM 580 N N . ASP A 1 72 ? 9.829 25.046 -20.513 1.00 45.69 72 ASP A N 1
ATOM 581 C CA . ASP A 1 72 ? 11.204 25.570 -20.394 1.00 45.69 72 ASP A CA 1
ATOM 582 C C . ASP A 1 72 ? 12.082 24.907 -19.320 1.00 45.69 72 ASP A C 1
ATOM 584 O O . ASP A 1 72 ? 13.171 25.398 -19.023 1.00 45.69 72 ASP A O 1
ATOM 588 N N . VAL A 1 73 ? 11.665 23.797 -18.701 1.00 45.31 73 VAL A N 1
ATOM 589 C CA . VAL A 1 73 ? 12.533 23.128 -17.715 1.00 45.31 73 VAL A CA 1
ATOM 590 C C . VAL A 1 73 ? 13.382 22.054 -18.395 1.00 45.31 73 VAL A C 1
ATOM 592 O O . VAL A 1 73 ? 13.006 20.887 -18.469 1.00 45.31 73 VAL A O 1
ATOM 595 N N . CYS A 1 74 ? 14.559 22.527 -18.814 1.00 46.56 74 CYS A N 1
ATOM 596 C CA . CYS A 1 74 ? 15.779 21.810 -19.197 1.00 46.56 74 CYS A CA 1
ATOM 597 C C . CYS A 1 74 ? 15.921 21.407 -20.670 1.00 46.56 74 CYS A C 1
ATOM 599 O O . CYS A 1 74 ? 15.983 20.230 -21.013 1.00 46.56 74 CYS A O 1
ATOM 601 N N . ASP A 1 75 ? 16.158 22.418 -21.504 1.00 44.09 75 ASP A N 1
ATOM 602 C CA . ASP A 1 75 ? 16.859 22.312 -22.790 1.00 44.09 75 ASP A CA 1
ATOM 603 C C . ASP A 1 75 ? 18.381 22.114 -22.563 1.00 44.09 75 ASP A C 1
ATOM 605 O O . ASP A 1 75 ? 19.234 22.879 -23.015 1.00 44.09 75 ASP A O 1
ATOM 609 N N . CYS A 1 76 ? 18.747 21.126 -21.738 1.00 45.59 76 CYS A N 1
ATOM 610 C CA . CYS A 1 76 ? 20.138 20.836 -21.401 1.00 45.59 76 CYS A CA 1
ATOM 611 C C . CYS A 1 76 ? 20.609 19.589 -22.157 1.00 45.59 76 CYS A C 1
ATOM 613 O O . CYS A 1 76 ? 20.223 18.472 -21.831 1.00 45.59 76 CYS A O 1
ATOM 615 N N . ALA A 1 77 ? 21.505 19.835 -23.117 1.00 47.00 77 ALA A N 1
ATOM 616 C CA . ALA A 1 77 ? 22.296 18.892 -23.908 1.00 47.00 77 ALA A CA 1
ATOM 617 C C . ALA A 1 77 ? 21.570 18.194 -25.074 1.00 47.00 77 ALA A C 1
ATOM 619 O O . ALA A 1 77 ? 21.052 17.086 -24.967 1.00 47.00 77 ALA A O 1
ATOM 620 N N . ALA A 1 78 ? 21.712 18.795 -26.259 1.00 54.66 78 ALA A N 1
ATOM 621 C CA . ALA A 1 78 ? 21.371 18.252 -27.579 1.00 54.66 78 ALA A CA 1
ATOM 622 C C . ALA A 1 78 ? 22.082 16.924 -27.961 1.00 54.66 78 ALA A C 1
ATOM 624 O O . ALA A 1 78 ? 22.026 16.507 -29.116 1.00 54.66 78 ALA A O 1
ATOM 625 N N . SER A 1 79 ? 22.768 16.258 -27.027 1.00 60.72 79 SER A N 1
ATOM 626 C CA . SER A 1 79 ? 23.502 15.008 -27.251 1.00 60.72 79 SER A CA 1
ATOM 627 C C . SER A 1 79 ? 22.970 13.815 -26.456 1.00 60.72 79 SER A C 1
ATOM 629 O O . SER A 1 79 ? 23.465 12.706 -26.656 1.00 60.72 79 SER A O 1
ATOM 631 N N . GLU A 1 80 ? 22.011 14.002 -25.543 1.00 63.69 80 GLU A N 1
ATOM 632 C CA . GLU A 1 80 ? 21.482 12.882 -24.764 1.00 63.69 80 GLU A CA 1
ATOM 633 C C . GLU A 1 80 ? 20.280 12.227 -25.455 1.00 63.69 80 GLU A C 1
ATOM 635 O O . GLU A 1 80 ? 19.364 12.921 -25.908 1.00 63.69 80 GLU A O 1
ATOM 640 N N . PRO A 1 81 ? 20.246 10.883 -25.549 1.00 73.62 81 PRO A N 1
ATOM 641 C CA . PRO A 1 81 ? 19.063 10.195 -26.031 1.00 73.62 81 PRO A CA 1
ATOM 642 C C . PRO A 1 81 ? 17.899 10.539 -25.105 1.00 73.62 81 PRO A C 1
ATOM 644 O O . PRO A 1 81 ? 17.970 10.330 -23.893 1.00 73.62 81 PRO A O 1
ATOM 647 N N . SER A 1 82 ? 16.825 11.073 -25.687 1.00 83.50 82 SER A N 1
ATOM 648 C CA . SER A 1 82 ? 15.626 11.415 -24.932 1.00 83.50 82 SER A CA 1
ATOM 649 C C . SER A 1 82 ? 15.153 10.205 -24.121 1.00 83.50 82 SER A C 1
ATOM 651 O O . SER A 1 82 ? 15.249 9.054 -24.559 1.00 83.50 82 SER A O 1
ATOM 653 N N . LEU A 1 83 ? 14.608 10.452 -22.929 1.00 82.50 83 LEU A N 1
ATOM 654 C CA . LEU A 1 83 ? 14.063 9.393 -22.075 1.00 82.50 83 LEU A CA 1
ATOM 655 C C . LEU A 1 83 ? 13.027 8.530 -22.816 1.00 82.50 83 LEU A C 1
ATOM 657 O O . LEU A 1 83 ? 12.941 7.317 -22.605 1.00 82.50 83 LEU A O 1
ATOM 661 N N . TYR A 1 84 ? 12.281 9.164 -23.723 1.00 83.00 84 TYR A N 1
ATOM 662 C CA . TYR A 1 84 ? 11.383 8.498 -24.654 1.00 83.00 84 TYR A CA 1
ATOM 663 C C . TYR A 1 84 ? 12.130 7.500 -25.547 1.00 83.00 84 TYR A C 1
ATOM 665 O O . TYR A 1 84 ? 11.751 6.336 -25.569 1.00 83.00 84 TYR A O 1
ATOM 673 N N . ASN A 1 85 ? 13.220 7.904 -26.211 1.00 87.88 85 ASN A N 1
ATOM 674 C CA . ASN A 1 85 ? 14.002 7.014 -27.074 1.00 87.88 85 ASN A CA 1
ATOM 675 C C . ASN A 1 85 ? 14.582 5.824 -26.303 1.00 87.88 85 ASN A C 1
ATOM 677 O O . ASN A 1 85 ? 14.544 4.703 -26.809 1.00 87.88 85 ASN A O 1
ATOM 681 N N . ILE A 1 86 ? 15.075 6.039 -25.078 1.00 90.19 86 ILE A N 1
ATOM 682 C CA . ILE A 1 86 ? 15.576 4.953 -24.220 1.00 90.19 86 ILE A CA 1
ATOM 683 C C . ILE A 1 86 ? 14.443 3.967 -23.912 1.00 90.19 86 ILE A C 1
ATOM 685 O O . ILE A 1 86 ? 14.561 2.773 -24.188 1.00 90.19 86 ILE A O 1
ATOM 689 N N . THR A 1 87 ? 13.321 4.467 -23.391 1.00 87.88 87 THR A N 1
ATOM 690 C CA . THR A 1 87 ? 12.187 3.631 -22.968 1.00 87.88 87 THR A CA 1
ATOM 691 C C . THR A 1 87 ? 11.542 2.914 -24.154 1.00 87.88 87 THR A C 1
ATOM 693 O O . THR A 1 87 ? 11.233 1.731 -24.055 1.00 87.88 87 THR A O 1
ATOM 696 N N . HIS A 1 88 ? 11.386 3.599 -25.289 1.00 88.94 88 HIS A N 1
ATOM 697 C CA . HIS A 1 88 ? 10.874 3.031 -26.533 1.00 88.94 88 HIS A CA 1
ATOM 698 C C . HIS A 1 88 ? 11.796 1.926 -27.057 1.00 88.94 88 HIS A C 1
ATOM 700 O O . HIS A 1 88 ? 11.331 0.830 -27.351 1.00 88.94 88 HIS A O 1
ATOM 706 N N . THR A 1 89 ? 13.110 2.174 -27.113 1.00 92.81 89 THR A N 1
ATOM 707 C CA . THR A 1 89 ? 14.085 1.173 -27.577 1.00 92.81 89 THR A CA 1
ATOM 708 C C . THR A 1 89 ? 14.085 -0.063 -26.680 1.00 92.81 89 THR A C 1
ATOM 710 O O . THR A 1 89 ? 14.149 -1.180 -27.186 1.00 92.81 89 THR A O 1
ATOM 713 N N . ILE A 1 90 ? 13.983 0.117 -25.360 1.00 92.81 90 ILE A N 1
ATOM 714 C CA . ILE A 1 90 ? 13.839 -0.994 -24.413 1.00 92.81 90 ILE A CA 1
ATOM 715 C C . ILE A 1 90 ? 12.523 -1.739 -24.665 1.00 92.81 90 ILE A C 1
ATOM 717 O O . ILE A 1 90 ? 12.544 -2.951 -24.825 1.00 92.81 90 ILE A O 1
ATOM 721 N N . ALA A 1 91 ? 11.390 -1.040 -24.752 1.00 90.75 91 ALA A N 1
ATOM 722 C CA . ALA A 1 91 ? 10.084 -1.663 -24.972 1.00 90.75 91 ALA A CA 1
ATOM 723 C C . ALA A 1 91 ? 10.011 -2.461 -26.290 1.00 90.75 91 ALA A C 1
ATOM 725 O O . ALA A 1 91 ? 9.326 -3.480 -26.357 1.00 90.75 91 ALA A O 1
ATOM 726 N N . GLU A 1 92 ? 10.716 -2.007 -27.327 1.00 92.00 92 GLU A N 1
ATOM 727 C CA . GLU A 1 92 ? 10.737 -2.638 -28.646 1.00 92.00 92 GLU A CA 1
ATOM 728 C C . GLU A 1 92 ? 11.732 -3.804 -28.744 1.00 92.00 92 GLU A C 1
ATOM 730 O O . GLU A 1 92 ? 11.392 -4.850 -29.299 1.00 92.00 92 GLU A O 1
ATOM 735 N N . LYS A 1 93 ? 12.960 -3.626 -28.235 1.00 95.25 93 LYS A N 1
ATOM 736 C CA . LYS A 1 93 ? 14.074 -4.567 -28.450 1.00 95.25 93 LYS A CA 1
ATOM 737 C C . LYS A 1 93 ? 14.320 -5.528 -27.290 1.00 95.25 93 LYS A C 1
ATOM 739 O O . LYS A 1 93 ? 15.063 -6.494 -27.466 1.00 95.25 93 LYS A O 1
ATOM 744 N N . ALA A 1 94 ? 13.778 -5.265 -26.101 1.00 95.69 94 ALA A N 1
ATOM 745 C CA . ALA A 1 94 ? 13.994 -6.145 -24.960 1.00 95.69 94 ALA A CA 1
ATOM 746 C C . ALA A 1 94 ? 13.184 -7.436 -25.110 1.00 95.69 94 ALA A C 1
ATOM 748 O O . ALA A 1 94 ? 11.992 -7.430 -25.426 1.00 95.69 94 ALA A O 1
ATOM 749 N N . GLN A 1 95 ? 13.840 -8.556 -24.837 1.00 95.62 95 GLN A N 1
ATOM 750 C CA . GLN A 1 95 ? 13.228 -9.874 -24.765 1.00 95.62 95 GLN A CA 1
ATOM 751 C C . GLN A 1 95 ? 12.632 -10.047 -23.367 1.00 95.62 95 GLN A C 1
ATOM 753 O O . GLN A 1 95 ? 13.281 -10.551 -22.448 1.00 95.62 95 GLN A O 1
ATOM 758 N N . PHE A 1 96 ? 11.414 -9.530 -23.190 1.00 94.81 96 PHE A N 1
ATOM 759 C CA . PHE A 1 96 ? 10.703 -9.629 -21.919 1.00 94.81 96 PHE A CA 1
ATOM 760 C C . PHE A 1 96 ? 10.298 -11.079 -21.616 1.00 94.81 96 PHE A C 1
ATOM 762 O O . PHE A 1 96 ? 9.815 -11.779 -22.512 1.00 94.81 96 PHE A O 1
ATOM 769 N N . PRO A 1 97 ? 10.433 -11.522 -20.353 1.00 95.06 97 PRO A N 1
ATOM 770 C CA . PRO A 1 97 ? 9.905 -12.810 -19.921 1.00 95.06 97 PRO A CA 1
ATOM 771 C C . PRO A 1 97 ? 8.373 -12.785 -19.963 1.00 95.06 97 PRO A C 1
ATOM 773 O O . PRO A 1 97 ? 7.770 -11.720 -19.940 1.00 95.06 97 PRO A O 1
ATOM 776 N N . ARG A 1 98 ? 7.707 -13.944 -19.947 1.00 94.69 98 ARG A N 1
ATOM 777 C CA . ARG A 1 98 ? 6.228 -14.006 -19.963 1.00 94.69 98 ARG A CA 1
ATOM 778 C C . ARG A 1 98 ? 5.568 -13.222 -18.813 1.00 94.69 98 ARG A C 1
ATOM 780 O O . ARG A 1 98 ? 4.501 -12.642 -18.994 1.00 94.69 98 ARG A O 1
ATOM 787 N N . TYR A 1 99 ? 6.222 -13.182 -17.653 1.00 94.31 99 TYR A N 1
ATOM 788 C CA . TYR A 1 99 ? 5.813 -12.405 -16.482 1.00 94.31 99 TYR A CA 1
ATOM 789 C C . TYR A 1 99 ? 7.044 -11.749 -15.864 1.00 94.31 99 TYR A C 1
ATOM 791 O O . TYR A 1 99 ? 8.111 -12.366 -15.845 1.00 94.31 99 TYR A O 1
ATOM 799 N N . ALA A 1 100 ? 6.902 -10.547 -15.301 1.00 92.75 100 ALA A N 1
ATOM 800 C CA . ALA A 1 100 ? 7.990 -9.970 -14.512 1.00 92.75 100 ALA A CA 1
ATOM 801 C C . ALA A 1 100 ? 8.309 -10.852 -13.295 1.00 92.75 100 ALA A C 1
ATOM 803 O O . ALA A 1 100 ? 7.402 -11.353 -12.623 1.00 92.75 100 ALA A O 1
ATOM 804 N N . SER A 1 101 ? 9.592 -10.954 -12.933 1.00 92.12 101 SER A N 1
ATOM 805 C CA . SER A 1 101 ? 10.066 -11.752 -11.786 1.00 92.12 101 SER A CA 1
ATOM 806 C C . SER A 1 101 ? 9.345 -11.445 -10.466 1.00 92.12 101 SER A C 1
ATOM 808 O O . SER A 1 101 ? 9.260 -12.296 -9.580 1.00 92.12 101 SER A O 1
ATOM 810 N N . ARG A 1 102 ? 8.829 -10.219 -10.302 1.00 92.69 102 ARG A N 1
ATOM 811 C CA . ARG A 1 102 ? 8.133 -9.767 -9.085 1.00 92.69 102 ARG A CA 1
ATOM 812 C C . ARG A 1 102 ? 6.613 -9.693 -9.218 1.00 92.69 102 ARG A C 1
ATOM 814 O O . ARG A 1 102 ? 5.957 -9.362 -8.231 1.00 92.69 102 ARG A O 1
ATOM 821 N N . TYR A 1 103 ? 6.053 -10.047 -10.376 1.00 93.81 103 TYR A N 1
ATOM 822 C CA . TYR A 1 103 ? 4.622 -9.948 -10.670 1.00 93.81 103 TYR A CA 1
ATOM 823 C C . TYR A 1 103 ? 3.754 -10.600 -9.588 1.00 93.81 103 TYR A C 1
ATOM 825 O O . TYR A 1 103 ? 2.936 -9.936 -8.952 1.00 93.81 103 TYR A O 1
ATOM 833 N N . PHE A 1 104 ? 3.979 -11.890 -9.320 1.00 94.81 104 PHE A N 1
ATOM 834 C CA . PHE A 1 104 ? 3.151 -12.660 -8.390 1.00 94.81 104 PHE A CA 1
ATOM 835 C C . PHE A 1 104 ? 3.164 -12.072 -6.973 1.00 94.81 104 PHE A C 1
ATOM 837 O O . PHE A 1 104 ? 2.115 -11.912 -6.351 1.00 94.81 104 PHE A O 1
ATOM 844 N N . ARG A 1 105 ? 4.347 -11.683 -6.480 1.00 94.69 105 ARG A N 1
ATOM 845 C CA . ARG A 1 105 ? 4.496 -11.065 -5.156 1.00 94.69 105 ARG A CA 1
ATOM 846 C C . ARG A 1 105 ? 3.705 -9.759 -5.072 1.00 94.69 105 ARG A C 1
ATOM 848 O O . ARG A 1 105 ? 2.963 -9.568 -4.113 1.00 94.69 105 ARG A O 1
ATOM 855 N N . THR A 1 106 ? 3.827 -8.883 -6.069 1.00 94.69 106 THR A N 1
ATOM 856 C CA . THR A 1 106 ? 3.088 -7.612 -6.099 1.00 94.69 106 THR A CA 1
ATOM 857 C C . THR A 1 106 ? 1.580 -7.835 -6.140 1.00 94.69 106 THR A C 1
ATOM 859 O O . THR A 1 106 ? 0.853 -7.167 -5.412 1.00 94.69 106 THR A O 1
ATOM 862 N N . GLN A 1 107 ? 1.105 -8.797 -6.937 1.00 94.38 107 GLN A N 1
ATOM 863 C CA . GLN A 1 107 ? -0.318 -9.137 -7.029 1.00 94.38 107 GLN A CA 1
ATOM 864 C C . GLN A 1 107 ? -0.887 -9.610 -5.685 1.00 94.38 107 GLN A C 1
ATOM 866 O O . GLN A 1 107 ? -1.971 -9.181 -5.292 1.00 94.38 107 GLN A O 1
ATOM 871 N N . VAL A 1 108 ? -0.141 -10.440 -4.946 1.00 96.06 108 VAL A N 1
ATOM 872 C CA . VAL A 1 108 ? -0.538 -10.874 -3.598 1.00 96.06 108 VAL A CA 1
ATOM 873 C C . VAL A 1 108 ? -0.633 -9.682 -2.646 1.00 96.06 108 VAL A C 1
ATOM 875 O O . VAL A 1 108 ? -1.632 -9.558 -1.940 1.00 96.06 108 VAL A O 1
ATOM 878 N N . TYR A 1 109 ? 0.351 -8.776 -2.652 1.00 95.62 109 TYR A N 1
ATOM 879 C CA . TYR A 1 109 ? 0.290 -7.566 -1.826 1.00 95.62 109 TYR A CA 1
ATOM 880 C C . TYR A 1 109 ? -0.901 -6.681 -2.185 1.00 95.62 109 TYR A C 1
ATOM 882 O O . TYR A 1 109 ? -1.660 -6.320 -1.293 1.00 95.62 109 TYR A O 1
ATOM 890 N N . LEU A 1 110 ? -1.108 -6.384 -3.471 1.00 94.88 110 LEU A N 1
ATOM 891 C CA . LEU A 1 110 ? -2.244 -5.591 -3.947 1.00 94.88 110 LEU A CA 1
ATOM 892 C C . LEU A 1 110 ? -3.581 -6.170 -3.477 1.00 94.88 110 LEU A C 1
ATOM 894 O O . LEU A 1 110 ? -4.430 -5.434 -2.978 1.00 94.88 110 LEU A O 1
ATOM 898 N N . LEU A 1 111 ? -3.758 -7.488 -3.589 1.00 96.12 111 LEU A N 1
ATOM 899 C CA . LEU A 1 111 ? -4.971 -8.158 -3.131 1.00 96.12 111 LEU A CA 1
ATOM 900 C C . LEU A 1 111 ? -5.143 -8.052 -1.609 1.00 96.12 111 LEU A C 1
ATOM 902 O O . LEU A 1 111 ? -6.228 -7.709 -1.139 1.00 96.12 111 LEU A O 1
ATOM 906 N N . LEU A 1 112 ? -4.083 -8.319 -0.839 1.00 96.31 112 LEU A N 1
ATOM 907 C CA . LEU A 1 112 ? -4.113 -8.203 0.622 1.00 96.31 112 LEU A CA 1
ATOM 908 C C . LEU A 1 112 ? -4.436 -6.774 1.067 1.00 96.31 112 LEU A C 1
ATOM 910 O O . LEU A 1 112 ? -5.241 -6.598 1.979 1.00 96.31 112 LEU A O 1
ATOM 914 N N . PHE A 1 113 ? -3.868 -5.767 0.403 1.00 94.31 113 PHE A N 1
ATOM 915 C CA . PHE A 1 113 ? -4.155 -4.366 0.686 1.00 94.31 113 PHE A CA 1
ATOM 916 C C . PHE A 1 113 ? -5.611 -4.019 0.417 1.00 94.31 113 PHE A C 1
ATOM 918 O O . PHE A 1 113 ? -6.261 -3.497 1.315 1.00 94.31 113 PHE A O 1
ATOM 925 N N . VAL A 1 114 ? -6.163 -4.393 -0.742 1.00 96.06 114 VAL A N 1
ATOM 926 C CA . VAL A 1 114 ? -7.588 -4.165 -1.035 1.00 96.06 114 VAL A CA 1
ATOM 927 C C . VAL A 1 114 ? -8.478 -4.807 0.032 1.00 96.06 114 VAL A C 1
ATOM 929 O O . VAL A 1 114 ? -9.399 -4.161 0.527 1.00 96.06 114 VAL A O 1
ATOM 932 N N . ILE A 1 115 ? -8.198 -6.052 0.431 1.00 97.62 115 ILE A N 1
ATOM 933 C CA . ILE A 1 115 ? -8.987 -6.753 1.454 1.00 97.62 115 ILE A CA 1
ATOM 934 C C . ILE A 1 115 ? -8.899 -6.028 2.805 1.00 97.62 115 ILE A C 1
ATOM 936 O O . ILE A 1 115 ? -9.932 -5.710 3.400 1.00 97.62 115 ILE A O 1
ATOM 940 N N . ILE A 1 116 ? -7.685 -5.753 3.294 1.00 96.81 116 ILE A N 1
ATOM 941 C CA . ILE A 1 116 ? -7.479 -5.100 4.594 1.00 96.81 116 ILE A CA 1
ATOM 942 C C . ILE A 1 116 ? -8.060 -3.687 4.594 1.00 96.81 116 ILE A C 1
ATOM 944 O O . ILE A 1 116 ? -8.713 -3.309 5.563 1.00 96.81 116 ILE A O 1
ATOM 948 N N . ASP A 1 117 ? -7.889 -2.927 3.517 1.00 96.06 117 ASP A N 1
ATOM 949 C CA . ASP A 1 117 ? -8.409 -1.570 3.408 1.00 96.06 117 ASP A CA 1
ATOM 950 C C . ASP A 1 117 ? -9.933 -1.533 3.376 1.00 96.06 117 ASP A C 1
ATOM 952 O O . ASP A 1 117 ? -10.527 -0.667 4.012 1.00 96.06 117 ASP A O 1
ATOM 956 N N . VAL A 1 118 ? -10.595 -2.481 2.705 1.00 97.56 118 VAL A N 1
ATOM 957 C CA . VAL A 1 118 ? -12.060 -2.587 2.757 1.00 97.56 118 VAL A CA 1
ATOM 958 C C . VAL A 1 118 ? -12.521 -2.835 4.195 1.00 97.56 118 VAL A C 1
ATOM 960 O O . VAL A 1 118 ? -13.415 -2.139 4.682 1.00 97.56 118 VAL A O 1
ATOM 963 N N . PHE A 1 119 ? -11.884 -3.757 4.924 1.00 97.88 119 PHE A N 1
ATOM 964 C CA . PHE A 1 119 ? -12.199 -3.976 6.340 1.00 97.88 119 PHE A CA 1
ATOM 965 C C . PHE A 1 119 ? -11.878 -2.757 7.213 1.00 97.88 119 PHE A C 1
ATOM 967 O O . PHE A 1 119 ? -12.623 -2.443 8.149 1.00 97.88 119 PHE A O 1
ATOM 974 N N . TRP A 1 120 ? -10.797 -2.042 6.912 1.00 96.56 120 TRP A N 1
ATOM 975 C CA . TRP A 1 120 ? -10.411 -0.848 7.649 1.00 96.56 120 TRP A CA 1
ATOM 976 C C . TRP A 1 120 ? -11.365 0.326 7.382 1.00 96.56 120 TRP A C 1
ATOM 978 O O . TRP A 1 120 ? -11.718 1.065 8.301 1.00 96.56 120 TRP A O 1
ATOM 988 N N . LEU A 1 121 ? -11.870 0.459 6.155 1.00 97.12 121 LEU A N 1
ATOM 989 C CA . LEU A 1 121 ? -12.895 1.429 5.781 1.00 97.12 121 LEU A CA 1
ATOM 990 C C . LEU A 1 121 ? -14.220 1.127 6.491 1.00 97.12 121 LEU A C 1
ATOM 992 O O . LEU A 1 121 ? -14.787 2.009 7.137 1.00 97.12 121 LEU A O 1
ATOM 996 N N . LEU A 1 122 ? -14.685 -0.127 6.441 1.00 97.56 122 LEU A N 1
ATOM 997 C CA . LEU A 1 122 ? -15.922 -0.554 7.103 1.00 97.56 122 LEU A CA 1
ATOM 998 C C . LEU A 1 122 ? -15.862 -0.351 8.621 1.00 97.56 122 LEU A C 1
ATOM 1000 O O . LEU A 1 122 ? -16.795 0.187 9.218 1.00 97.56 122 LEU A O 1
ATOM 1004 N N . SER A 1 123 ? -14.751 -0.729 9.254 1.00 97.12 123 SER A N 1
ATOM 1005 C CA . SER A 1 123 ? -14.558 -0.504 10.688 1.00 97.12 123 SER A CA 1
ATOM 1006 C C . SER A 1 123 ? -14.399 0.979 11.041 1.00 97.12 123 SER A C 1
ATOM 1008 O O . SER A 1 123 ? -14.814 1.382 12.126 1.00 97.12 123 SER A O 1
ATOM 1010 N N . SER A 1 124 ? -13.876 1.817 10.138 1.00 96.62 124 SER A N 1
ATOM 1011 C CA . SER A 1 124 ? -13.820 3.276 10.323 1.00 96.62 124 SER A CA 1
ATOM 1012 C C . SER A 1 124 ? -15.213 3.898 10.281 1.00 96.62 124 SER A C 1
ATOM 1014 O O . SER A 1 124 ? -15.541 4.718 11.134 1.00 96.62 124 SER A O 1
ATOM 1016 N N . LEU A 1 125 ? -16.069 3.466 9.352 1.00 96.81 125 LEU A N 1
ATOM 1017 C CA . LEU A 1 125 ? -17.475 3.881 9.315 1.00 96.81 125 LEU A CA 1
ATOM 1018 C C . LEU A 1 125 ? -18.215 3.445 10.582 1.00 96.81 125 LEU A C 1
ATOM 1020 O O . LEU A 1 125 ? -18.953 4.235 11.169 1.00 96.81 125 LEU A O 1
ATOM 1024 N N . LEU A 1 126 ? -17.966 2.219 11.049 1.00 95.75 126 LEU A N 1
ATOM 1025 C CA . LEU A 1 126 ? -18.519 1.734 12.307 1.00 95.75 126 LEU A CA 1
ATOM 1026 C C . LEU A 1 126 ? -18.059 2.628 13.470 1.00 95.75 126 LEU A C 1
ATOM 1028 O O . LEU A 1 126 ? -18.889 3.160 14.205 1.00 95.75 126 LEU A O 1
ATOM 1032 N N . LEU A 1 127 ? -16.758 2.894 13.590 1.00 94.75 127 LEU A N 1
ATOM 1033 C CA . LEU A 1 127 ? -16.209 3.788 14.609 1.00 94.75 127 LEU A CA 1
ATOM 1034 C C . LEU A 1 127 ? -16.827 5.199 14.543 1.00 94.75 127 LEU A C 1
ATOM 1036 O O . LEU A 1 127 ? -17.154 5.764 15.589 1.00 94.75 127 LEU A O 1
ATOM 1040 N N . LEU A 1 128 ? -17.059 5.742 13.341 1.00 95.38 128 LEU A N 1
ATOM 1041 C CA . LEU A 1 128 ? -17.731 7.031 13.141 1.00 95.38 128 LEU A CA 1
ATOM 1042 C C . LEU A 1 128 ? -19.150 7.021 13.716 1.00 95.38 128 LEU A C 1
ATOM 1044 O O . LEU A 1 128 ? -19.502 7.910 14.491 1.00 95.38 128 LEU A O 1
ATOM 1048 N N . VAL A 1 129 ? -19.942 5.998 13.383 1.00 94.31 129 VAL A N 1
ATOM 1049 C CA . VAL A 1 129 ? -21.297 5.807 13.928 1.00 94.31 129 VAL A CA 1
ATOM 1050 C C . VAL A 1 129 ? -21.243 5.704 15.453 1.00 94.31 129 VAL A C 1
ATOM 1052 O O . VAL A 1 129 ? -22.022 6.358 16.147 1.00 94.31 129 VAL A O 1
ATOM 1055 N N . GLY A 1 130 ? -20.268 4.966 15.990 1.00 91.19 130 GLY A N 1
ATOM 1056 C CA . GLY A 1 130 ? -20.018 4.851 17.426 1.00 91.19 130 GLY A CA 1
ATOM 1057 C C . GLY A 1 130 ? -19.820 6.204 18.119 1.00 91.19 130 GLY A C 1
ATOM 1058 O O . GLY A 1 130 ? -20.411 6.463 19.174 1.00 91.19 130 GLY A O 1
ATOM 1059 N N . ILE A 1 131 ? -19.020 7.079 17.502 1.00 90.69 131 ILE A N 1
ATOM 1060 C CA . ILE A 1 131 ? -18.718 8.428 17.997 1.00 90.69 131 ILE A CA 1
ATOM 1061 C C . ILE A 1 131 ? -19.944 9.346 17.880 1.00 90.69 131 ILE A C 1
ATOM 1063 O O . ILE A 1 131 ? -20.281 10.033 18.848 1.00 90.69 131 ILE A O 1
ATOM 1067 N N . CYS A 1 132 ? -20.623 9.354 16.730 1.00 90.94 132 CYS A N 1
ATOM 1068 C CA . CYS A 1 132 ? -21.752 10.246 16.450 1.00 90.94 132 CYS A CA 1
ATOM 1069 C C . CYS A 1 132 ? -22.992 9.904 17.284 1.00 90.94 132 CYS A C 1
ATOM 1071 O O . CYS A 1 132 ? -23.598 10.789 17.884 1.00 90.94 132 CYS A O 1
ATOM 1073 N N . CYS A 1 133 ? -23.333 8.619 17.401 1.00 88.88 133 CYS A N 1
ATOM 1074 C CA . CYS A 1 133 ? -24.496 8.167 18.166 1.00 88.88 133 CYS A CA 1
ATOM 1075 C C . CYS A 1 133 ? -24.253 8.144 19.684 1.00 88.88 133 CYS A C 1
ATOM 1077 O O . CYS A 1 133 ? -25.117 7.681 20.429 1.00 88.88 133 CYS A O 1
ATOM 1079 N N . ARG A 1 134 ? -23.083 8.609 20.160 1.00 83.50 134 ARG A N 1
ATOM 1080 C CA . ARG A 1 134 ? -22.673 8.577 21.578 1.00 83.50 134 ARG A CA 1
ATOM 1081 C C . ARG A 1 134 ? -22.957 7.219 22.214 1.00 83.50 134 ARG A C 1
ATOM 1083 O O . ARG A 1 134 ? -23.544 7.131 23.297 1.00 83.50 134 ARG A O 1
ATOM 1090 N N . VAL A 1 135 ? -22.592 6.163 21.493 1.00 76.69 135 VAL A N 1
ATOM 1091 C CA . VAL A 1 135 ? -23.065 4.812 21.769 1.00 76.69 135 VAL A CA 1
ATOM 1092 C C . VAL A 1 135 ? -22.868 4.440 23.243 1.00 76.69 135 VAL A C 1
ATOM 1094 O O . VAL A 1 135 ? -21.792 4.612 23.824 1.00 76.69 135 VAL A O 1
ATOM 1097 N N . LYS A 1 136 ? -23.935 3.902 23.855 1.00 68.31 136 LYS A N 1
ATOM 1098 C CA . LYS A 1 136 ? -23.930 3.450 25.252 1.00 68.31 136 LYS A CA 1
ATOM 1099 C C . LYS A 1 136 ? -22.776 2.464 25.480 1.00 68.31 136 LYS A C 1
ATOM 1101 O O . LYS A 1 136 ? -22.507 1.584 24.665 1.00 68.31 136 LYS A O 1
ATOM 1106 N N . ARG A 1 137 ? -22.145 2.563 26.655 1.00 68.50 137 ARG A N 1
ATOM 1107 C CA . ARG A 1 137 ? -20.901 1.861 27.056 1.00 68.50 137 ARG A CA 1
ATOM 1108 C C . ARG A 1 137 ? -20.853 0.358 26.761 1.00 68.50 137 ARG A C 1
ATOM 1110 O O . ARG A 1 137 ? -19.765 -0.195 26.633 1.00 68.50 137 ARG A O 1
ATOM 1117 N N . ASN A 1 138 ? -22.001 -0.310 26.667 1.00 74.00 138 ASN A N 1
ATOM 1118 C CA . ASN A 1 138 ? -22.073 -1.744 26.397 1.00 74.00 138 ASN A CA 1
ATOM 1119 C C . ASN A 1 138 ? -21.639 -2.134 24.982 1.00 74.00 138 ASN A C 1
ATOM 1121 O O . ASN A 1 138 ? -21.122 -3.236 24.818 1.00 74.00 138 ASN A O 1
ATOM 1125 N N . PHE A 1 139 ? -21.774 -1.238 24.005 1.00 85.75 139 PHE A N 1
ATOM 1126 C CA . PHE A 1 139 ? -21.413 -1.518 22.616 1.00 85.75 139 PHE A CA 1
ATOM 1127 C C . PHE A 1 139 ? -20.049 -0.943 22.215 1.00 85.75 139 PHE A C 1
ATOM 1129 O O . PHE A 1 139 ? -19.608 -1.180 21.098 1.00 85.75 139 PHE A O 1
ATOM 1136 N N . ALA A 1 140 ? -19.330 -0.256 23.113 1.00 84.88 140 ALA A N 1
ATOM 1137 C CA . ALA A 1 140 ? -18.014 0.318 22.806 1.00 84.88 140 ALA A CA 1
ATOM 1138 C C . ALA A 1 140 ? -17.035 -0.725 22.227 1.00 84.88 140 ALA A C 1
ATOM 1140 O O . ALA A 1 140 ? -16.300 -0.435 21.293 1.00 84.88 140 ALA A O 1
ATOM 1141 N N . THR A 1 141 ? -17.074 -1.971 22.703 1.00 87.69 141 THR A N 1
ATOM 1142 C CA . THR A 1 141 ? -16.258 -3.053 22.132 1.00 87.69 141 THR A CA 1
ATOM 1143 C C . THR A 1 141 ? -16.586 -3.328 20.665 1.00 87.69 141 THR A C 1
ATOM 1145 O O . THR A 1 141 ? -15.671 -3.526 19.882 1.00 87.69 141 THR A O 1
ATOM 1148 N N . VAL A 1 142 ? -17.859 -3.281 20.272 1.00 92.62 142 VAL A N 1
ATOM 1149 C CA . VAL A 1 142 ? -18.293 -3.553 18.891 1.00 92.62 142 VAL A CA 1
ATOM 1150 C C . VAL A 1 142 ? -17.831 -2.453 17.935 1.00 92.62 142 VAL A C 1
ATOM 1152 O O . VAL A 1 142 ? -17.440 -2.754 16.817 1.00 92.62 142 VAL A O 1
ATOM 1155 N N . PHE A 1 143 ? -17.830 -1.193 18.376 1.00 92.69 143 PHE A N 1
ATOM 1156 C CA . PHE A 1 143 ? -17.476 -0.061 17.516 1.00 92.69 143 PHE A CA 1
ATOM 1157 C C . PHE A 1 143 ? -15.966 0.210 17.438 1.00 92.69 143 PHE A C 1
ATOM 1159 O O . PHE A 1 143 ? -15.472 0.592 16.383 1.00 92.69 143 PHE A O 1
ATOM 1166 N N . TYR A 1 144 ? -15.223 0.007 18.532 1.00 91.75 144 TYR A N 1
ATOM 1167 C CA . TYR A 1 144 ? -13.797 0.354 18.602 1.00 91.75 144 TYR A CA 1
ATOM 1168 C C . TYR A 1 144 ? -12.868 -0.819 18.270 1.00 91.75 144 TYR A C 1
ATOM 1170 O O . TYR A 1 144 ? -11.841 -0.622 17.623 1.00 91.75 144 TYR A O 1
ATOM 1178 N N . LEU A 1 145 ? -13.197 -2.039 18.712 1.00 94.06 145 LEU A N 1
ATOM 1179 C CA . LEU A 1 145 ? -12.281 -3.178 18.602 1.00 94.06 145 LEU A CA 1
ATOM 1180 C C . LEU A 1 145 ? -11.999 -3.596 17.149 1.00 94.06 145 LEU A C 1
ATOM 1182 O O . LEU A 1 145 ? -10.825 -3.806 16.847 1.00 94.06 145 LEU A O 1
ATOM 1186 N N . PRO A 1 146 ? -12.995 -3.680 16.238 1.00 96.50 146 PRO A N 1
ATOM 1187 C CA . PRO A 1 146 ? -12.720 -4.034 14.848 1.00 96.50 146 PRO A CA 1
ATOM 1188 C C . PRO A 1 146 ? -11.731 -3.071 14.193 1.00 96.50 146 PRO A C 1
ATOM 1190 O O . PRO A 1 146 ? -10.792 -3.527 13.553 1.00 96.50 146 PRO A O 1
ATOM 1193 N N . TRP A 1 147 ? -11.888 -1.763 14.435 1.00 96.50 147 TRP A N 1
ATOM 1194 C CA . TRP A 1 147 ? -10.998 -0.740 13.885 1.00 96.50 147 TRP A CA 1
ATOM 1195 C C . TRP A 1 147 ? -9.563 -0.892 14.392 1.00 96.50 147 TRP A C 1
ATOM 1197 O O . TRP A 1 147 ? -8.622 -0.808 13.608 1.00 96.50 147 TRP A O 1
ATOM 1207 N N . LEU A 1 148 ? -9.387 -1.168 15.690 1.00 95.44 148 LEU A N 1
ATOM 1208 C CA . LEU A 1 148 ? -8.065 -1.407 16.274 1.00 95.44 148 LEU A CA 1
ATOM 1209 C C . LEU A 1 148 ? -7.395 -2.647 15.669 1.00 95.44 148 LEU A C 1
ATOM 1211 O O . LEU A 1 148 ? -6.225 -2.589 15.301 1.00 95.44 148 LEU A O 1
ATOM 1215 N N . ILE A 1 149 ? -8.129 -3.753 15.520 1.00 96.62 149 ILE A N 1
ATOM 1216 C CA . ILE A 1 149 ? -7.586 -4.980 14.920 1.00 96.62 149 ILE A CA 1
ATOM 1217 C C . ILE A 1 149 ? -7.166 -4.720 13.468 1.00 96.62 149 ILE A C 1
ATOM 1219 O O . ILE A 1 149 ? -6.038 -5.039 13.093 1.00 96.62 149 ILE A O 1
ATOM 1223 N N . THR A 1 150 ? -8.032 -4.103 12.660 1.00 96.31 150 THR A N 1
ATOM 1224 C CA . THR A 1 150 ? -7.726 -3.825 11.249 1.00 96.31 150 THR A CA 1
ATOM 1225 C C . THR A 1 150 ? -6.589 -2.823 11.091 1.00 96.31 150 THR A C 1
ATOM 1227 O O . THR A 1 150 ? -5.737 -3.025 10.235 1.00 96.31 150 THR A O 1
ATOM 1230 N N . ALA A 1 151 ? -6.525 -1.787 11.934 1.00 94.31 151 ALA A N 1
ATOM 1231 C CA . ALA A 1 151 ? -5.438 -0.812 11.908 1.00 94.31 151 ALA A CA 1
ATOM 1232 C C . ALA A 1 151 ? -4.091 -1.463 12.259 1.00 94.31 151 ALA A C 1
ATOM 1234 O O . ALA A 1 151 ? -3.093 -1.207 11.592 1.00 94.31 151 ALA A O 1
ATOM 1235 N N . GLY A 1 152 ? -4.061 -2.353 13.259 1.00 94.12 152 GLY A N 1
ATOM 1236 C CA . GLY A 1 152 ? -2.858 -3.115 13.599 1.00 94.12 152 GLY A CA 1
ATOM 1237 C C . GLY A 1 152 ? -2.387 -4.012 12.450 1.00 94.12 152 GLY A C 1
ATOM 1238 O O . GLY A 1 152 ? -1.203 -4.013 12.116 1.00 94.12 152 GLY A O 1
ATOM 1239 N N . LEU A 1 153 ? -3.311 -4.728 11.801 1.00 95.69 153 LEU A N 1
ATOM 1240 C CA . LEU A 1 153 ? -3.000 -5.558 10.631 1.00 95.69 153 LEU A CA 1
ATOM 1241 C C . LEU A 1 153 ? -2.511 -4.725 9.438 1.00 95.69 153 LEU A C 1
ATOM 1243 O O . LEU A 1 153 ? -1.546 -5.120 8.787 1.00 95.69 153 LEU A O 1
ATOM 1247 N N . ALA A 1 154 ? -3.132 -3.572 9.179 1.00 92.94 154 ALA A N 1
ATOM 1248 C CA . ALA A 1 154 ? -2.714 -2.655 8.122 1.00 92.94 154 ALA A CA 1
ATOM 1249 C C . ALA A 1 154 ? -1.284 -2.150 8.355 1.00 92.94 154 ALA A C 1
ATOM 1251 O O . ALA A 1 154 ? -0.458 -2.241 7.455 1.00 92.94 154 ALA A O 1
ATOM 1252 N N . VAL A 1 155 ? -0.954 -1.723 9.580 1.00 92.06 155 VAL A N 1
ATOM 1253 C CA . VAL A 1 155 ? 0.402 -1.267 9.928 1.00 92.06 155 VAL A CA 1
ATOM 1254 C C . VAL A 1 155 ? 1.439 -2.380 9.745 1.00 92.06 155 VAL A C 1
ATOM 1256 O O . VAL A 1 155 ? 2.515 -2.129 9.204 1.00 92.06 155 VAL A O 1
ATOM 1259 N N . LEU A 1 156 ? 1.133 -3.614 10.160 1.00 92.75 156 LEU A N 1
ATOM 1260 C CA . LEU A 1 156 ? 2.032 -4.757 9.959 1.00 92.75 156 LEU A CA 1
ATOM 1261 C C . LEU A 1 156 ? 2.250 -5.061 8.471 1.00 92.75 156 LEU A C 1
ATOM 1263 O O . LEU A 1 156 ? 3.382 -5.339 8.057 1.00 92.75 156 LEU A O 1
ATOM 1267 N N . LEU A 1 157 ? 1.186 -4.992 7.664 1.00 93.88 157 LEU A N 1
ATOM 1268 C CA . LEU A 1 157 ? 1.282 -5.195 6.223 1.00 93.88 157 LEU A CA 1
ATOM 1269 C C . LEU A 1 157 ? 2.093 -4.076 5.553 1.00 93.88 157 LEU A C 1
ATOM 1271 O O . LEU A 1 157 ? 2.983 -4.392 4.765 1.00 93.88 157 LEU A O 1
ATOM 1275 N N . ASP A 1 158 ? 1.852 -2.809 5.912 1.00 91.56 158 ASP A N 1
ATOM 1276 C CA . ASP A 1 158 ? 2.588 -1.640 5.409 1.00 91.56 158 ASP A CA 1
ATOM 1277 C C . ASP A 1 158 ? 4.100 -1.801 5.654 1.00 91.56 158 ASP A C 1
ATOM 1279 O O . ASP A 1 158 ? 4.902 -1.619 4.737 1.00 91.56 158 ASP A O 1
ATOM 1283 N N . VAL A 1 159 ? 4.508 -2.194 6.870 1.00 90.69 159 VAL A N 1
ATOM 1284 C CA . VAL A 1 159 ? 5.926 -2.410 7.217 1.00 90.69 159 VAL A CA 1
ATOM 1285 C C . VAL A 1 159 ? 6.517 -3.558 6.405 1.00 90.69 159 VAL A C 1
ATOM 1287 O O . VAL A 1 159 ? 7.586 -3.410 5.816 1.00 90.69 159 VAL A O 1
ATOM 1290 N N . THR A 1 160 ? 5.817 -4.692 6.331 1.00 93.69 160 THR A N 1
ATOM 1291 C CA . THR A 1 160 ? 6.309 -5.877 5.612 1.00 93.69 160 THR A CA 1
ATOM 1292 C C . THR A 1 160 ? 6.466 -5.591 4.116 1.00 93.69 160 THR A C 1
ATOM 1294 O O . THR A 1 160 ? 7.490 -5.931 3.523 1.00 93.69 160 THR A O 1
ATOM 1297 N N . ALA A 1 161 ? 5.482 -4.924 3.508 1.00 92.88 161 ALA A N 1
ATOM 1298 C CA . ALA A 1 161 ? 5.540 -4.500 2.114 1.00 92.88 161 ALA A CA 1
ATOM 1299 C C . ALA A 1 161 ? 6.673 -3.489 1.890 1.00 92.88 161 ALA A C 1
ATOM 1301 O O . ALA A 1 161 ? 7.478 -3.667 0.978 1.00 92.88 161 ALA A O 1
ATOM 1302 N N . SER A 1 162 ? 6.789 -2.473 2.752 1.00 91.38 162 SER A N 1
ATOM 1303 C CA . SER A 1 162 ? 7.837 -1.450 2.655 1.00 91.38 162 SER A CA 1
ATOM 1304 C C . SER A 1 162 ? 9.238 -2.051 2.739 1.00 91.38 162 SER A C 1
ATOM 1306 O O . SER A 1 162 ? 10.109 -1.651 1.975 1.00 91.38 162 SER A O 1
ATOM 1308 N N . VAL A 1 163 ? 9.460 -3.041 3.610 1.00 93.06 163 VAL A N 1
ATOM 1309 C CA . VAL A 1 163 ? 10.743 -3.755 3.691 1.00 93.06 163 VAL A CA 1
ATOM 1310 C C . VAL A 1 163 ? 10.992 -4.563 2.420 1.00 93.06 163 VAL A C 1
ATOM 1312 O O . VAL A 1 163 ? 12.059 -4.438 1.828 1.00 93.06 163 VAL A O 1
ATOM 1315 N N . HIS A 1 164 ? 10.025 -5.356 1.950 1.00 93.69 164 HIS A N 1
ATOM 1316 C CA . HIS A 1 164 ? 10.216 -6.175 0.749 1.00 93.69 164 HIS A CA 1
ATOM 1317 C C . HIS A 1 164 ? 10.485 -5.350 -0.512 1.00 93.69 164 HIS A C 1
ATOM 1319 O O . HIS A 1 164 ? 11.413 -5.669 -1.250 1.00 93.69 164 HIS A O 1
ATOM 1325 N N . PHE A 1 165 ? 9.708 -4.294 -0.750 1.00 92.56 165 PHE A N 1
ATOM 1326 C CA . PHE A 1 165 ? 9.926 -3.411 -1.897 1.00 92.56 165 PHE A CA 1
ATOM 1327 C C . PHE A 1 165 ? 11.119 -2.471 -1.680 1.00 92.56 165 PHE A C 1
ATOM 1329 O O . PHE A 1 165 ? 11.782 -2.085 -2.635 1.00 92.56 165 PHE A O 1
ATOM 1336 N N . GLY A 1 166 ? 11.457 -2.146 -0.431 1.00 92.69 166 GLY A N 1
ATOM 1337 C CA . GLY A 1 166 ? 12.680 -1.420 -0.094 1.00 92.69 166 GLY A CA 1
ATOM 1338 C C . GLY A 1 166 ? 13.941 -2.227 -0.404 1.00 92.69 166 GLY A C 1
ATOM 1339 O O . GLY A 1 166 ? 14.922 -1.662 -0.873 1.00 92.69 166 GLY A O 1
ATOM 1340 N N . LEU A 1 167 ? 13.913 -3.549 -0.218 1.00 94.69 167 LEU A N 1
ATOM 1341 C CA . LEU A 1 167 ? 15.020 -4.422 -0.616 1.00 94.69 167 LEU A CA 1
ATOM 1342 C C . LEU A 1 167 ? 15.191 -4.484 -2.139 1.00 94.69 167 LEU A C 1
ATOM 1344 O O . LEU A 1 167 ? 16.324 -4.525 -2.605 1.00 94.69 167 LEU A O 1
ATOM 1348 N N . ASP A 1 168 ? 14.107 -4.396 -2.917 1.00 94.50 168 ASP A N 1
ATOM 1349 C CA . ASP A 1 168 ? 14.201 -4.339 -4.384 1.00 94.50 168 ASP A CA 1
ATOM 1350 C C . ASP A 1 168 ? 14.977 -3.102 -4.873 1.00 94.50 168 ASP A C 1
ATOM 1352 O O . ASP A 1 168 ? 15.583 -3.129 -5.942 1.00 94.50 168 ASP A O 1
ATOM 1356 N N . PHE A 1 169 ? 14.986 -2.011 -4.097 1.00 92.62 169 PHE A N 1
ATOM 1357 C CA . PHE A 1 169 ? 15.756 -0.809 -4.428 1.00 92.62 169 PHE A CA 1
ATOM 1358 C C . PHE A 1 169 ? 17.264 -1.091 -4.439 1.00 92.62 169 PHE A C 1
ATOM 1360 O O . PHE A 1 169 ? 17.986 -0.518 -5.248 1.00 92.62 169 PHE A O 1
ATOM 1367 N N . LEU A 1 170 ? 17.738 -2.004 -3.586 1.00 93.38 170 LEU A N 1
ATOM 1368 C CA . LEU A 1 170 ? 19.155 -2.374 -3.518 1.00 93.38 170 LEU A CA 1
ATOM 1369 C C . LEU A 1 170 ? 19.618 -3.142 -4.766 1.00 93.38 170 LEU A C 1
ATOM 1371 O O . LEU A 1 170 ? 20.794 -3.080 -5.120 1.00 93.38 170 LEU A O 1
ATOM 1375 N N . ASP A 1 171 ? 18.694 -3.815 -5.455 1.00 93.31 171 ASP A N 1
ATOM 1376 C CA . ASP A 1 171 ? 18.971 -4.566 -6.682 1.00 93.31 171 ASP A CA 1
ATOM 1377 C C . ASP A 1 171 ? 18.942 -3.674 -7.946 1.00 93.31 171 ASP A C 1
ATOM 1379 O O . ASP A 1 171 ? 19.379 -4.092 -9.025 1.00 93.31 171 ASP A O 1
ATOM 1383 N N . ILE A 1 172 ? 18.435 -2.437 -7.842 1.00 94.25 172 ILE A N 1
ATOM 1384 C CA . ILE A 1 172 ? 18.174 -1.543 -8.979 1.00 94.25 172 ILE A CA 1
ATOM 1385 C C . ILE A 1 172 ? 19.021 -0.267 -8.875 1.00 94.25 172 ILE A C 1
ATOM 1387 O O . ILE A 1 172 ? 18.650 0.693 -8.209 1.00 94.25 172 ILE A O 1
ATOM 1391 N N . TYR A 1 173 ? 20.141 -0.232 -9.599 1.00 92.56 173 TYR A N 1
ATOM 1392 C CA . TYR A 1 173 ? 21.067 0.906 -9.641 1.00 92.56 173 TYR A CA 1
ATOM 1393 C C . TYR A 1 173 ? 21.253 1.509 -11.042 1.00 92.56 173 TYR A C 1
ATOM 1395 O O . TYR A 1 173 ? 21.671 2.660 -11.152 1.00 92.56 173 TYR A O 1
ATOM 1403 N N . ASN A 1 174 ? 20.973 0.759 -12.114 1.00 95.00 174 ASN A N 1
ATOM 1404 C CA . ASN A 1 174 ? 20.988 1.268 -13.487 1.00 95.00 174 ASN A CA 1
ATOM 1405 C C . ASN A 1 174 ? 20.018 0.509 -14.415 1.00 95.00 174 ASN A C 1
ATOM 1407 O O . ASN A 1 174 ? 19.311 -0.399 -13.974 1.00 95.00 174 ASN A O 1
ATOM 1411 N N . TYR A 1 175 ? 19.963 0.862 -15.707 1.00 94.94 175 TYR A N 1
ATOM 1412 C CA . TYR A 1 175 ? 19.062 0.196 -16.659 1.00 94.94 175 TYR A CA 1
ATOM 1413 C C . TYR A 1 175 ? 19.382 -1.294 -16.799 1.00 94.94 175 TYR A C 1
ATOM 1415 O O . TYR A 1 175 ? 18.473 -2.114 -16.796 1.00 94.94 175 TYR A O 1
ATOM 1423 N N . THR A 1 176 ? 20.658 -1.674 -16.870 1.00 96.81 176 THR A N 1
ATOM 1424 C CA . THR A 1 176 ? 21.058 -3.086 -16.989 1.00 96.81 176 THR A CA 1
ATOM 1425 C C . THR A 1 176 ? 20.660 -3.902 -15.756 1.00 96.81 176 THR A C 1
ATOM 1427 O O . THR A 1 176 ? 20.170 -5.021 -15.901 1.00 96.81 176 THR A O 1
ATOM 1430 N N . SER A 1 177 ? 20.835 -3.362 -14.546 1.00 96.75 177 SER A N 1
ATOM 1431 C CA . SER A 1 177 ? 20.440 -4.048 -13.312 1.00 96.75 177 SER A CA 1
ATOM 1432 C C . SER A 1 177 ? 18.922 -4.150 -13.184 1.00 96.75 177 SER A C 1
ATOM 1434 O O . SER A 1 177 ? 18.414 -5.193 -12.792 1.00 96.75 177 SER A O 1
ATOM 1436 N N . TRP A 1 178 ? 18.193 -3.107 -13.583 1.00 96.25 178 TRP A N 1
ATOM 1437 C CA . TRP A 1 178 ? 16.735 -3.113 -13.635 1.00 96.25 178 TRP A CA 1
ATOM 1438 C C . TRP A 1 178 ? 16.186 -4.131 -14.635 1.00 96.25 178 TRP A C 1
ATOM 1440 O O . TRP A 1 178 ? 15.323 -4.930 -14.284 1.00 96.25 178 TRP A O 1
ATOM 1450 N N . LEU A 1 179 ? 16.722 -4.164 -15.856 1.00 96.56 179 LEU A N 1
ATOM 1451 C CA . LEU A 1 179 ? 16.331 -5.141 -16.873 1.00 96.56 179 LEU A CA 1
ATOM 1452 C C . LEU A 1 179 ? 16.625 -6.575 -16.412 1.00 96.56 179 LEU A C 1
ATOM 1454 O O . LEU A 1 179 ? 15.799 -7.473 -16.582 1.00 96.56 179 LEU A O 1
ATOM 1458 N N . ARG A 1 180 ? 17.761 -6.785 -15.740 1.00 97.12 180 ARG A N 1
ATOM 1459 C CA . ARG A 1 180 ? 18.067 -8.061 -15.088 1.00 97.12 180 ARG A CA 1
ATOM 1460 C C . ARG A 1 180 ? 17.067 -8.389 -13.976 1.00 97.12 180 ARG A C 1
ATOM 1462 O O . ARG A 1 180 ? 16.635 -9.531 -13.871 1.00 97.12 180 ARG A O 1
ATOM 1469 N N . PHE A 1 181 ? 16.693 -7.405 -13.162 1.00 95.69 181 PHE A N 1
ATOM 1470 C CA . PHE A 1 181 ? 15.743 -7.563 -12.060 1.00 95.69 181 PHE A CA 1
ATOM 1471 C C . PHE A 1 181 ? 14.354 -7.996 -12.552 1.00 95.69 181 PHE A C 1
ATOM 1473 O O . PHE A 1 181 ? 13.750 -8.903 -11.975 1.00 95.69 181 PHE A O 1
ATOM 1480 N N . ILE A 1 182 ? 13.859 -7.408 -13.645 1.00 95.44 182 ILE A N 1
ATOM 1481 C CA . ILE A 1 182 ? 12.5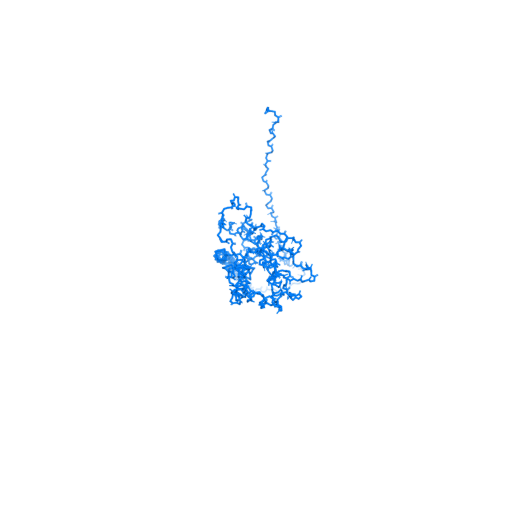66 -7.793 -14.233 1.00 95.44 182 ILE A CA 1
ATOM 1482 C C . ILE A 1 182 ? 12.617 -9.142 -14.966 1.00 95.44 182 ILE A C 1
ATOM 1484 O O . ILE A 1 182 ? 11.570 -9.765 -15.132 1.00 95.44 182 ILE A O 1
ATOM 1488 N N . GLY A 1 183 ? 13.816 -9.602 -15.347 1.00 96.00 183 GLY A N 1
ATOM 1489 C CA . GLY A 1 183 ? 14.055 -10.890 -16.004 1.00 96.00 183 GLY A CA 1
ATOM 1490 C C . GLY A 1 183 ? 14.219 -10.824 -17.526 1.00 96.00 183 GLY A C 1
ATOM 1491 O O . GLY A 1 183 ? 13.967 -11.822 -18.190 1.00 96.00 183 GLY A O 1
ATOM 1492 N N . VAL A 1 184 ? 14.606 -9.676 -18.096 1.00 96.62 184 VAL A N 1
ATOM 1493 C CA . VAL A 1 184 ? 14.891 -9.552 -19.539 1.00 96.62 184 VAL A CA 1
ATOM 1494 C C . VAL A 1 184 ? 16.146 -10.345 -19.897 1.00 96.62 184 VAL A C 1
ATOM 1496 O O . VAL A 1 184 ? 17.191 -10.151 -19.280 1.00 96.62 184 VAL A O 1
ATOM 1499 N N . GLU A 1 185 ? 16.063 -11.203 -20.915 1.00 96.88 185 GLU A N 1
ATOM 1500 C CA . GLU A 1 185 ? 17.153 -12.120 -21.287 1.00 96.88 185 GLU A CA 1
ATOM 1501 C C . GLU A 1 185 ? 18.358 -11.381 -21.888 1.00 96.88 185 GLU A C 1
ATOM 1503 O O . GLU A 1 185 ? 19.504 -11.629 -21.513 1.00 96.88 185 GLU A O 1
ATOM 1508 N N . ASN A 1 186 ? 18.106 -10.395 -22.752 1.00 97.19 186 ASN A N 1
ATOM 1509 C CA . ASN A 1 186 ? 19.135 -9.617 -23.445 1.00 97.19 186 ASN A CA 1
ATOM 1510 C C . ASN A 1 186 ? 19.485 -8.290 -22.742 1.00 97.19 186 ASN A C 1
ATOM 1512 O O . ASN A 1 186 ? 19.809 -7.286 -23.373 1.00 97.19 186 ASN A O 1
ATOM 1516 N N . TYR A 1 187 ? 19.439 -8.265 -21.408 1.00 96.94 187 TYR A N 1
ATOM 1517 C CA . TYR A 1 187 ? 19.637 -7.049 -20.607 1.00 96.94 187 TYR A CA 1
ATOM 1518 C C . TYR A 1 187 ? 21.005 -6.356 -20.815 1.00 96.94 187 TYR A C 1
ATOM 1520 O O . TYR A 1 187 ? 21.139 -5.157 -20.549 1.00 96.94 187 TYR A O 1
ATOM 1528 N N . MET A 1 188 ? 22.023 -7.084 -21.293 1.00 97.69 188 MET A N 1
ATOM 1529 C CA . MET A 1 188 ? 23.364 -6.547 -21.569 1.00 97.69 188 MET A CA 1
ATOM 1530 C C . MET A 1 188 ? 23.436 -5.674 -22.828 1.00 97.69 188 MET A C 1
ATOM 1532 O O . MET A 1 188 ? 24.286 -4.782 -22.880 1.00 97.69 188 MET A O 1
ATOM 1536 N N . ASP A 1 189 ? 22.523 -5.852 -23.788 1.00 97.56 189 ASP A N 1
ATOM 1537 C CA . ASP A 1 189 ? 22.472 -5.062 -25.031 1.00 97.56 189 ASP A CA 1
ATOM 1538 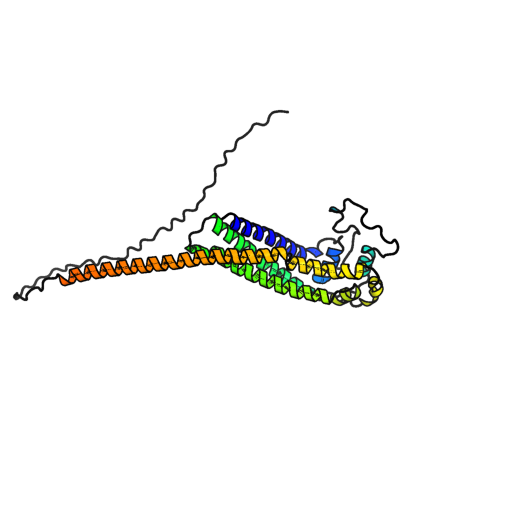C C . ASP A 1 189 ? 22.207 -3.573 -24.752 1.00 97.56 189 ASP A C 1
ATOM 1540 O O . ASP A 1 189 ? 22.534 -2.695 -25.546 1.00 97.56 189 ASP A O 1
ATOM 1544 N N . PHE A 1 190 ? 21.656 -3.273 -23.575 1.00 95.88 190 PHE A N 1
ATOM 1545 C CA . PHE A 1 190 ? 21.257 -1.937 -23.140 1.00 95.88 190 PHE A CA 1
ATOM 1546 C C . PHE A 1 190 ? 22.311 -1.232 -22.276 1.00 95.88 1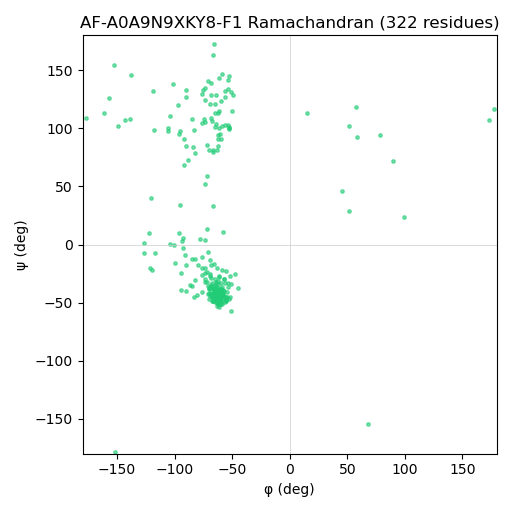90 PHE A C 1
ATOM 1548 O O . PHE A 1 190 ? 22.039 -0.177 -21.701 1.00 95.88 190 PHE A O 1
ATOM 1555 N N . LYS A 1 191 ? 23.529 -1.784 -22.165 1.00 96.56 191 LYS A N 1
ATOM 1556 C CA . LYS A 1 191 ? 24.598 -1.229 -21.315 1.00 96.56 191 LYS A CA 1
ATOM 1557 C C . LYS A 1 191 ? 24.952 0.220 -21.662 1.00 96.56 191 LYS A C 1
ATOM 1559 O O . LYS A 1 191 ? 25.354 0.972 -20.775 1.00 96.56 191 LYS A O 1
ATOM 1564 N N . GLU A 1 192 ? 24.794 0.623 -22.922 1.00 94.81 192 GLU A N 1
ATOM 1565 C CA . GLU A 1 192 ? 25.073 1.994 -23.361 1.00 94.81 192 GLU A CA 1
ATOM 1566 C C . GLU A 1 192 ? 24.172 3.032 -22.682 1.00 94.81 192 GLU A C 1
ATOM 1568 O O . GLU A 1 192 ? 24.637 4.131 -22.379 1.00 94.81 192 GLU A O 1
ATOM 1573 N N . PHE A 1 193 ? 22.933 2.668 -22.335 1.00 93.50 193 PHE A N 1
ATOM 1574 C CA . PHE A 1 193 ? 22.004 3.559 -21.637 1.00 93.50 193 PHE A CA 1
ATOM 1575 C C . PHE A 1 193 ? 22.432 3.876 -20.203 1.00 93.50 193 PHE A C 1
ATOM 1577 O O . PHE A 1 193 ? 22.009 4.889 -19.655 1.00 93.50 193 PHE A O 1
ATOM 1584 N N . ASN A 1 194 ? 23.333 3.087 -19.608 1.00 94.19 194 ASN A N 1
ATOM 1585 C CA . ASN A 1 194 ? 23.894 3.389 -18.288 1.00 94.19 194 ASN A CA 1
ATOM 1586 C C . ASN A 1 194 ? 24.829 4.609 -18.291 1.00 94.19 194 ASN A C 1
ATOM 1588 O O . ASN A 1 194 ? 25.184 5.097 -17.225 1.00 94.19 194 ASN A O 1
ATOM 1592 N N . LYS A 1 195 ? 25.255 5.093 -19.466 1.00 92.31 195 LYS A N 1
ATOM 1593 C CA . LYS A 1 195 ? 26.047 6.327 -19.578 1.00 92.31 195 LYS A CA 1
ATOM 1594 C C . LYS A 1 195 ? 25.184 7.582 -19.414 1.00 92.31 195 LYS A C 1
ATOM 1596 O O . LYS A 1 195 ? 25.725 8.637 -19.110 1.00 92.31 195 LYS A O 1
ATOM 1601 N N . ALA A 1 196 ? 23.867 7.475 -19.616 1.00 89.25 196 ALA A N 1
ATOM 1602 C CA . ALA A 1 196 ? 22.956 8.598 -19.445 1.00 89.25 196 ALA A CA 1
ATOM 1603 C C . ALA A 1 196 ? 22.802 8.943 -17.948 1.00 89.25 196 ALA A C 1
ATOM 1605 O O . ALA A 1 196 ? 22.661 8.024 -17.132 1.00 89.25 196 ALA A O 1
ATOM 1606 N N . PRO A 1 197 ? 22.730 10.229 -17.562 1.00 86.25 197 PRO A N 1
ATOM 1607 C CA . PRO A 1 197 ? 22.457 10.650 -16.183 1.00 86.25 197 PRO A CA 1
ATOM 1608 C C . PRO A 1 197 ? 21.136 10.095 -15.637 1.00 86.25 197 PRO A C 1
ATOM 1610 O O . PRO A 1 197 ? 21.001 9.818 -14.446 1.00 86.25 197 PRO A O 1
ATOM 1613 N N . SER A 1 198 ? 20.161 9.872 -16.523 1.00 86.75 198 SER A N 1
ATOM 1614 C CA . SER A 1 198 ? 18.860 9.286 -16.185 1.00 86.75 198 SER A CA 1
ATOM 1615 C C . SER A 1 198 ? 18.940 7.831 -15.708 1.00 86.75 198 SER A C 1
ATOM 1617 O O . SER A 1 198 ? 17.995 7.347 -15.081 1.00 86.75 198 SER A O 1
ATOM 1619 N N . SER A 1 199 ? 20.058 7.140 -15.961 1.00 90.38 199 SER A N 1
ATOM 1620 C CA . SER A 1 199 ? 20.231 5.720 -15.647 1.00 90.38 199 SER A CA 1
ATOM 1621 C C . SER A 1 199 ? 20.131 5.392 -14.167 1.00 90.38 199 SER A C 1
ATOM 1623 O O . SER A 1 199 ? 19.696 4.298 -13.838 1.00 90.38 199 SER A O 1
ATOM 1625 N N . VAL A 1 200 ? 20.464 6.328 -13.281 1.00 86.38 200 VAL A N 1
ATOM 1626 C CA . VAL A 1 200 ? 20.395 6.102 -11.832 1.00 86.38 200 VAL A CA 1
ATOM 1627 C C . VAL A 1 200 ? 18.961 6.259 -11.322 1.00 86.38 200 VAL A C 1
ATOM 1629 O O . VAL A 1 200 ? 18.476 5.449 -10.536 1.00 86.38 200 VAL A O 1
ATOM 1632 N N . TYR A 1 201 ? 18.255 7.294 -11.779 1.00 87.31 201 TYR A N 1
ATOM 1633 C CA . TYR A 1 201 ? 16.988 7.703 -11.169 1.00 87.31 201 TYR A CA 1
ATOM 1634 C C . TYR A 1 201 ? 15.769 7.020 -11.783 1.00 87.31 201 TYR A C 1
ATOM 1636 O O . TYR A 1 201 ? 14.848 6.653 -11.059 1.00 87.31 201 TYR A O 1
ATOM 1644 N N . ILE A 1 202 ? 15.739 6.840 -13.106 1.00 88.56 202 ILE A N 1
ATOM 1645 C CA . ILE A 1 202 ? 14.552 6.323 -13.801 1.00 88.56 202 ILE A CA 1
ATOM 1646 C C . ILE A 1 202 ? 14.247 4.871 -13.429 1.00 88.56 202 ILE A C 1
ATOM 1648 O O . ILE A 1 202 ? 13.098 4.596 -13.072 1.00 88.56 202 ILE A O 1
ATOM 1652 N N . PRO A 1 203 ? 15.217 3.939 -13.454 1.00 90.38 203 PRO A N 1
ATOM 1653 C CA . PRO A 1 203 ? 14.918 2.549 -13.126 1.00 90.38 203 PRO A CA 1
ATOM 1654 C C . PRO A 1 203 ? 14.483 2.393 -11.663 1.00 90.38 203 PRO A C 1
ATOM 1656 O O . PRO A 1 203 ? 13.527 1.675 -11.360 1.00 90.38 203 PRO A O 1
ATOM 1659 N N . ALA A 1 204 ? 15.119 3.150 -10.764 1.00 90.31 204 ALA A N 1
ATOM 1660 C CA . ALA A 1 204 ? 14.801 3.165 -9.341 1.00 90.31 204 ALA A CA 1
ATOM 1661 C C . ALA A 1 204 ? 13.463 3.862 -9.017 1.00 90.31 204 ALA A C 1
ATOM 1663 O O . ALA A 1 204 ? 12.843 3.553 -7.997 1.00 90.31 204 ALA A O 1
ATOM 1664 N N . ALA A 1 205 ? 12.979 4.767 -9.879 1.00 89.12 205 ALA A N 1
ATOM 1665 C CA . ALA A 1 205 ? 11.773 5.557 -9.630 1.00 89.12 205 ALA A CA 1
ATOM 1666 C C . ALA A 1 205 ? 10.535 4.687 -9.383 1.00 89.12 205 ALA A C 1
ATOM 1668 O O . ALA A 1 205 ? 9.744 4.997 -8.496 1.00 89.12 205 ALA A O 1
ATOM 1669 N N . SER A 1 206 ? 10.379 3.579 -10.116 1.00 88.44 206 SER A N 1
ATOM 1670 C CA . SER A 1 206 ? 9.243 2.668 -9.916 1.00 88.44 206 SER A CA 1
ATOM 1671 C C . SER A 1 206 ? 9.207 2.084 -8.504 1.00 88.44 206 SER A C 1
ATOM 1673 O O . SER A 1 206 ? 8.153 2.072 -7.871 1.00 88.44 206 SER A O 1
ATOM 1675 N N . THR A 1 207 ? 10.361 1.667 -7.987 1.00 90.75 207 THR A N 1
ATOM 1676 C CA . THR A 1 207 ? 10.504 1.150 -6.625 1.00 90.75 207 THR A CA 1
ATOM 1677 C C . THR A 1 207 ? 10.281 2.240 -5.589 1.00 90.75 207 THR A C 1
ATOM 1679 O O . THR A 1 207 ? 9.562 2.013 -4.624 1.00 90.75 207 THR A O 1
ATOM 1682 N N . VAL A 1 208 ? 10.819 3.445 -5.802 1.00 90.06 208 VAL A N 1
ATOM 1683 C CA . VAL A 1 208 ? 10.601 4.584 -4.895 1.00 90.06 208 VAL A CA 1
ATOM 1684 C C . VAL A 1 208 ? 9.121 4.947 -4.812 1.00 90.06 208 VAL A C 1
ATOM 1686 O O . VAL A 1 208 ? 8.602 5.129 -3.713 1.00 90.06 208 VAL A O 1
ATOM 1689 N N . VAL A 1 209 ? 8.426 5.019 -5.951 1.00 88.00 209 VAL A N 1
ATOM 1690 C CA . VAL A 1 209 ? 6.978 5.269 -6.004 1.00 88.00 209 VAL A CA 1
ATOM 1691 C C . VAL A 1 209 ? 6.233 4.169 -5.258 1.00 88.00 209 VAL A C 1
ATOM 1693 O O . VAL A 1 209 ? 5.413 4.471 -4.398 1.00 88.00 209 VAL A O 1
ATOM 1696 N N . LEU A 1 210 ? 6.553 2.904 -5.528 1.00 87.88 210 LEU A N 1
ATOM 1697 C CA . LEU A 1 210 ? 5.902 1.761 -4.898 1.00 87.88 210 LEU A CA 1
ATOM 1698 C C . LEU A 1 210 ? 6.112 1.763 -3.372 1.00 87.88 210 LEU A C 1
ATOM 1700 O O . LEU A 1 210 ? 5.144 1.699 -2.623 1.00 87.88 210 LEU A O 1
ATOM 1704 N N . VAL A 1 211 ? 7.349 1.930 -2.896 1.00 89.19 211 VAL A N 1
ATOM 1705 C CA . VAL A 1 211 ? 7.674 2.035 -1.462 1.00 89.19 211 VAL A CA 1
ATOM 1706 C C . VAL A 1 211 ? 6.988 3.240 -0.828 1.00 89.19 211 VAL A C 1
ATOM 1708 O O . VAL A 1 211 ? 6.487 3.144 0.288 1.00 89.19 211 VAL A O 1
ATOM 1711 N N . THR A 1 212 ? 6.924 4.374 -1.521 1.00 86.94 212 THR A N 1
ATOM 1712 C CA . THR A 1 212 ? 6.283 5.589 -1.003 1.00 86.94 212 THR A CA 1
ATOM 1713 C C . THR A 1 212 ? 4.776 5.401 -0.864 1.00 86.94 212 THR A C 1
ATOM 1715 O O . THR A 1 212 ? 4.205 5.774 0.158 1.00 86.94 212 THR A O 1
ATOM 1718 N N . VAL A 1 213 ? 4.130 4.775 -1.849 1.00 84.50 213 VAL A N 1
ATOM 1719 C CA . VAL A 1 213 ? 2.697 4.480 -1.786 1.00 84.50 213 VAL A CA 1
ATOM 1720 C C . VAL A 1 213 ? 2.394 3.441 -0.703 1.00 84.50 213 VAL A C 1
ATOM 1722 O O . VAL A 1 213 ? 1.484 3.664 0.091 1.00 84.50 213 VAL A O 1
ATOM 1725 N N . TRP A 1 214 ? 3.189 2.371 -0.583 1.00 82.94 214 TRP A N 1
ATOM 1726 C CA . TRP A 1 214 ? 2.974 1.333 0.439 1.00 82.94 214 TRP A CA 1
ATOM 1727 C C . TRP A 1 214 ? 3.344 1.752 1.857 1.00 82.94 214 TRP A C 1
ATOM 1729 O O . TRP A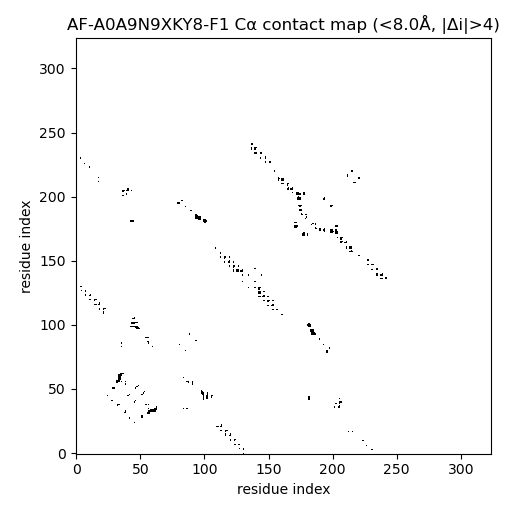 1 214 ? 2.685 1.349 2.807 1.00 82.94 214 TRP A O 1
ATOM 1739 N N . SER A 1 215 ? 4.352 2.608 2.019 1.00 81.12 215 SER A N 1
ATOM 1740 C CA . SER A 1 215 ? 4.615 3.284 3.297 1.00 81.12 215 SER A CA 1
ATOM 1741 C C . SER A 1 215 ? 3.592 4.388 3.580 1.00 81.12 215 SER A C 1
ATOM 1743 O O . SER A 1 215 ? 3.719 5.108 4.571 1.00 81.12 215 SER A O 1
ATOM 1745 N N . ARG A 1 216 ? 2.589 4.538 2.699 1.00 78.44 216 ARG A N 1
ATOM 1746 C CA . ARG A 1 216 ? 1.522 5.536 2.735 1.00 78.44 216 ARG A CA 1
ATOM 1747 C C . ARG A 1 216 ? 2.053 6.954 2.891 1.00 78.44 216 ARG A C 1
ATOM 1749 O O . ARG A 1 216 ? 1.341 7.782 3.432 1.00 78.44 216 ARG A O 1
ATOM 1756 N N . PHE A 1 217 ? 3.263 7.242 2.415 1.00 77.50 217 PHE A N 1
ATOM 1757 C CA . PHE A 1 217 ? 4.095 8.359 2.860 1.00 77.50 217 PHE A CA 1
ATOM 1758 C C . PHE A 1 217 ? 4.351 8.282 4.374 1.00 77.50 217 PHE A C 1
ATOM 1760 O O . PHE A 1 217 ? 3.436 8.405 5.185 1.00 77.50 217 PHE A O 1
ATOM 1767 N N . VAL A 1 218 ? 5.618 8.151 4.774 1.00 77.94 218 VAL A N 1
ATOM 1768 C CA . VAL A 1 218 ? 6.046 7.960 6.178 1.00 77.94 218 VAL A CA 1
ATOM 1769 C C . VAL A 1 218 ? 5.331 8.892 7.173 1.00 77.94 218 VAL A C 1
ATOM 1771 O O . VAL A 1 218 ? 4.960 8.467 8.266 1.00 77.94 218 VAL A O 1
ATOM 1774 N N . ALA A 1 219 ? 5.068 10.144 6.788 1.00 77.81 219 ALA A N 1
ATOM 1775 C CA . ALA A 1 219 ? 4.318 11.096 7.606 1.00 77.81 219 ALA A CA 1
ATOM 1776 C C . ALA A 1 219 ? 2.882 10.633 7.937 1.00 77.81 219 ALA A C 1
ATOM 1778 O O . ALA A 1 219 ? 2.459 10.728 9.090 1.00 77.81 219 ALA A O 1
ATOM 1779 N N . PHE A 1 220 ? 2.131 10.103 6.966 1.00 82.81 220 PHE A N 1
ATOM 1780 C CA . PHE A 1 220 ? 0.776 9.599 7.211 1.00 82.81 220 PHE A CA 1
ATOM 1781 C C . PHE A 1 220 ? 0.793 8.275 7.974 1.00 82.81 220 PHE A C 1
ATOM 1783 O O . PHE A 1 220 ? -0.113 8.010 8.761 1.00 82.81 220 PHE A O 1
ATOM 1790 N N . TRP A 1 221 ? 1.836 7.464 7.798 1.00 83.31 221 TRP A N 1
ATOM 1791 C CA . TRP A 1 221 ? 2.024 6.254 8.594 1.00 83.31 221 TRP A CA 1
ATOM 1792 C C . TRP A 1 221 ? 2.233 6.572 10.082 1.00 83.31 221 TRP A C 1
ATOM 1794 O O . TRP A 1 221 ? 1.543 6.015 10.936 1.00 83.31 221 TRP A O 1
ATOM 1804 N N . ILE A 1 222 ? 3.095 7.546 10.402 1.00 87.69 222 ILE A N 1
ATOM 1805 C CA . ILE A 1 222 ? 3.283 8.029 11.782 1.00 87.69 222 ILE A CA 1
ATOM 1806 C C . ILE A 1 222 ? 1.960 8.555 12.351 1.00 87.69 222 ILE A C 1
ATOM 1808 O O . ILE A 1 222 ? 1.603 8.239 13.488 1.00 87.69 222 ILE A O 1
ATOM 1812 N N . LEU A 1 223 ? 1.197 9.312 11.556 1.00 89.12 223 LEU A N 1
ATOM 1813 C CA . LEU A 1 223 ? -0.114 9.811 11.966 1.00 89.12 223 LEU A CA 1
ATOM 1814 C C . LEU A 1 223 ? -1.085 8.666 12.300 1.00 89.12 223 LEU A C 1
ATOM 1816 O O . LEU A 1 223 ? -1.781 8.736 13.312 1.00 89.12 223 LEU A O 1
ATOM 1820 N N . ASN A 1 224 ? -1.091 7.583 11.519 1.00 88.00 224 ASN A N 1
ATOM 1821 C CA . ASN A 1 224 ? -1.917 6.405 11.795 1.00 88.00 224 ASN A CA 1
ATOM 1822 C C . ASN A 1 224 ? -1.533 5.703 13.100 1.00 88.00 224 ASN A C 1
ATOM 1824 O O . ASN A 1 224 ? -2.420 5.272 13.834 1.00 88.00 224 ASN A O 1
ATOM 1828 N N . ILE A 1 225 ? -0.246 5.662 13.448 1.00 90.81 225 ILE A N 1
ATOM 1829 C CA . ILE A 1 225 ? 0.212 5.131 14.738 1.00 90.81 225 ILE A CA 1
ATOM 1830 C C . ILE A 1 225 ? -0.252 6.014 15.898 1.00 90.81 225 ILE A C 1
ATOM 1832 O O . ILE A 1 225 ? -0.778 5.513 16.894 1.00 90.81 225 ILE A O 1
ATOM 1836 N N . VAL A 1 226 ? -0.112 7.335 15.777 1.00 93.44 226 VAL A N 1
ATOM 1837 C CA . VAL A 1 226 ? -0.599 8.276 16.800 1.00 93.44 226 VAL A CA 1
ATOM 1838 C C . VAL A 1 226 ? -2.114 8.139 16.982 1.00 93.44 226 VAL A C 1
ATOM 1840 O O . VAL A 1 226 ? -2.615 8.077 18.111 1.00 93.44 226 VAL A O 1
ATOM 1843 N N . ASN A 1 227 ? -2.851 8.024 15.877 1.00 90.62 227 ASN A N 1
ATOM 1844 C CA . ASN A 1 227 ? -4.292 7.795 15.882 1.00 90.62 227 ASN A CA 1
ATOM 1845 C C . ASN A 1 227 ? -4.645 6.456 16.540 1.00 90.62 227 ASN A C 1
ATOM 1847 O O . ASN A 1 227 ? -5.554 6.406 17.368 1.00 90.62 227 ASN A O 1
ATOM 1851 N N . PHE A 1 228 ? -3.891 5.395 16.245 1.00 92.94 228 PHE A N 1
ATOM 1852 C CA . PHE A 1 228 ? -4.057 4.078 16.853 1.00 92.94 228 PHE A CA 1
ATOM 1853 C C . PHE A 1 228 ? -3.955 4.140 18.380 1.00 92.94 228 PHE A C 1
ATOM 1855 O O . PHE A 1 228 ? -4.855 3.664 19.079 1.00 92.94 228 PHE A O 1
ATOM 1862 N N . PHE A 1 229 ? -2.9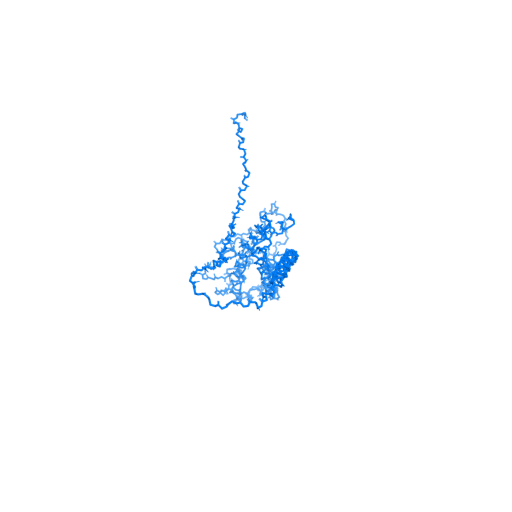15 4.785 18.917 1.00 94.62 229 PHE A N 1
ATOM 1863 C CA . PHE A 1 229 ? -2.761 4.950 20.365 1.00 94.62 229 PHE A CA 1
ATOM 1864 C C . PHE A 1 229 ? -3.854 5.832 20.973 1.00 94.62 229 PHE A C 1
ATOM 1866 O O . PHE A 1 229 ? -4.371 5.522 22.048 1.00 94.62 229 PHE A O 1
ATOM 1873 N N . THR A 1 230 ? -4.262 6.890 20.268 1.00 93.44 230 THR A N 1
ATOM 1874 C CA . THR A 1 230 ? -5.341 7.782 20.714 1.00 93.44 230 THR A CA 1
ATOM 1875 C C . THR A 1 230 ? -6.658 7.020 20.869 1.00 93.44 230 THR A C 1
ATOM 1877 O O . THR A 1 230 ? -7.277 7.058 21.932 1.00 93.44 230 THR A O 1
ATOM 1880 N N . ILE A 1 231 ? -7.065 6.264 19.846 1.00 91.19 231 ILE A N 1
ATOM 1881 C CA . ILE A 1 231 ? -8.297 5.464 19.873 1.00 91.19 231 ILE A CA 1
ATOM 1882 C C . ILE A 1 231 ? -8.189 4.302 20.873 1.00 91.19 231 ILE A C 1
ATOM 1884 O O . ILE A 1 231 ? -9.161 4.003 21.569 1.00 91.19 231 ILE A O 1
ATOM 1888 N N . SER A 1 232 ? -7.010 3.690 21.017 1.00 92.44 232 SER A N 1
ATOM 1889 C CA . SER A 1 232 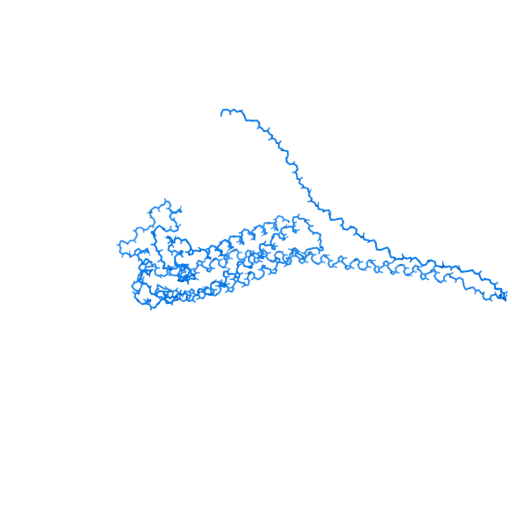? -6.753 2.644 22.020 1.00 92.44 232 SER A CA 1
ATOM 1890 C C . SER A 1 232 ? -6.939 3.148 23.452 1.00 92.44 232 SER A C 1
ATOM 1892 O O . SER A 1 232 ? -7.507 2.448 24.298 1.00 92.44 232 SER A O 1
ATOM 1894 N N . ASN A 1 233 ? -6.489 4.372 23.740 1.00 92.25 233 ASN A N 1
ATOM 1895 C CA . ASN A 1 233 ? -6.673 4.990 25.049 1.00 92.25 233 ASN A CA 1
ATOM 1896 C C . ASN A 1 233 ? -8.159 5.263 25.332 1.00 92.25 233 ASN A C 1
ATOM 1898 O O . ASN A 1 233 ? -8.666 4.878 26.387 1.00 92.25 233 ASN A O 1
ATOM 1902 N N . GLU A 1 234 ? -8.882 5.833 24.364 1.00 88.94 234 GLU A N 1
ATOM 1903 C CA . GLU A 1 234 ? -10.332 6.058 24.466 1.00 88.94 234 GLU A CA 1
ATOM 1904 C C . GLU A 1 234 ? -11.096 4.746 24.701 1.00 88.94 234 GLU A C 1
ATOM 1906 O O . GLU A 1 234 ? -11.941 4.653 25.598 1.00 88.94 234 GLU A O 1
ATOM 1911 N N . PHE A 1 235 ? -10.741 3.693 23.960 1.00 89.75 235 PHE A N 1
ATOM 1912 C CA . PHE A 1 235 ? -11.289 2.354 24.153 1.00 89.75 235 PHE A CA 1
ATOM 1913 C C . PHE A 1 235 ? -11.0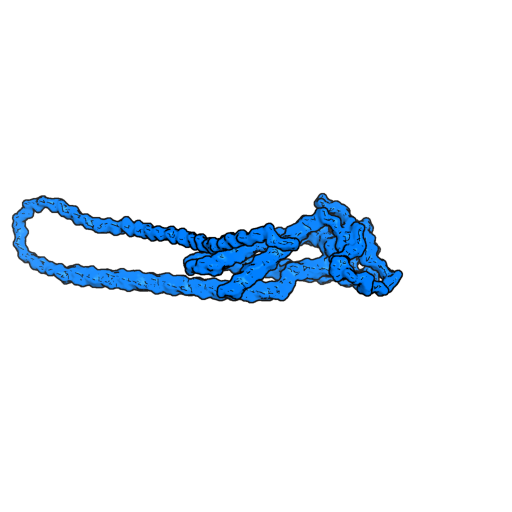21 1.828 25.570 1.00 89.75 235 PHE A C 1
ATOM 1915 O O . PHE A 1 235 ? -11.937 1.342 26.238 1.00 89.75 235 PHE A O 1
ATOM 1922 N N . THR A 1 236 ? -9.792 1.973 26.069 1.00 90.94 236 THR A N 1
ATOM 1923 C CA . THR A 1 236 ? -9.401 1.515 27.410 1.00 90.94 236 THR A CA 1
ATOM 1924 C C . THR A 1 236 ? -10.174 2.246 28.507 1.00 90.94 236 THR A C 1
ATOM 1926 O O . THR A 1 236 ? -10.644 1.613 29.457 1.00 90.94 236 THR A O 1
ATOM 1929 N N . ILE A 1 237 ? -10.352 3.563 28.382 1.00 89.31 237 ILE A N 1
ATOM 1930 C CA . ILE A 1 237 ? -11.136 4.372 29.326 1.00 89.31 237 ILE A CA 1
ATOM 1931 C C . ILE A 1 237 ? -12.601 3.921 29.318 1.00 89.31 237 ILE A C 1
ATOM 1933 O O . ILE A 1 237 ? -13.182 3.671 30.382 1.00 89.31 237 ILE A O 1
ATOM 1937 N N . ALA A 1 238 ? -13.194 3.757 28.132 1.00 85.44 238 ALA A N 1
ATOM 1938 C CA . ALA A 1 238 ? -14.565 3.277 27.985 1.00 85.44 238 ALA A CA 1
ATOM 1939 C C . ALA A 1 238 ? -14.747 1.873 28.591 1.00 85.44 238 ALA A C 1
ATOM 1941 O O . ALA A 1 238 ? -15.729 1.616 29.298 1.00 85.44 238 ALA A O 1
ATOM 1942 N N . TYR A 1 239 ? -13.771 0.989 28.377 1.00 87.19 239 TYR A N 1
ATOM 1943 C CA . TYR A 1 239 ? -13.772 -0.377 28.887 1.00 87.19 239 TYR A CA 1
ATOM 1944 C C . TYR A 1 239 ? -13.636 -0.437 30.416 1.00 87.19 239 TYR A C 1
ATOM 1946 O O . TYR A 1 239 ? -14.452 -1.079 31.083 1.00 87.19 239 TYR A O 1
ATOM 1954 N N . LYS A 1 240 ? -12.668 0.285 31.001 1.00 88.94 240 LYS A N 1
ATOM 1955 C CA . LYS A 1 240 ? -12.481 0.364 32.463 1.00 88.94 240 LYS A CA 1
ATOM 1956 C C . LYS A 1 240 ? -13.731 0.903 33.156 1.00 88.94 240 LYS A C 1
ATOM 1958 O O . LYS A 1 240 ? -14.198 0.317 34.130 1.00 88.94 240 LYS A O 1
ATOM 1963 N N . LYS A 1 241 ? -14.337 1.962 32.608 1.00 85.12 241 LYS A N 1
ATOM 1964 C CA . LYS A 1 241 ? -15.574 2.540 33.153 1.00 85.12 241 LYS A CA 1
ATOM 1965 C C . LYS A 1 241 ? -16.726 1.532 33.169 1.00 85.12 241 LYS A C 1
ATOM 1967 O O . LYS A 1 241 ? -17.500 1.509 34.121 1.00 85.12 241 LYS A O 1
ATOM 1972 N N . ARG A 1 242 ? -16.835 0.681 32.142 1.00 83.06 242 ARG A N 1
ATOM 1973 C CA . ARG A 1 242 ? -17.826 -0.407 32.094 1.00 83.06 242 ARG A CA 1
ATOM 1974 C C . ARG A 1 242 ? -17.570 -1.458 33.176 1.00 83.06 242 ARG A C 1
ATOM 1976 O O . ARG A 1 242 ? -18.525 -1.883 33.821 1.00 83.06 242 ARG A O 1
ATOM 1983 N N . LYS A 1 243 ? -16.310 -1.862 33.379 1.00 84.88 243 LYS A N 1
ATOM 1984 C CA . LYS A 1 243 ? -15.933 -2.847 34.405 1.00 84.88 243 LYS A CA 1
ATOM 1985 C C . LYS A 1 243 ? -16.296 -2.359 35.810 1.00 84.88 243 LYS A C 1
ATOM 1987 O O . LYS A 1 243 ? -16.956 -3.095 36.534 1.00 84.88 243 LYS A O 1
ATOM 1992 N N . ASN A 1 244 ? -15.964 -1.110 36.141 1.00 86.81 244 ASN A N 1
ATOM 1993 C CA . ASN A 1 244 ? -16.259 -0.539 37.458 1.00 86.81 244 ASN A CA 1
ATOM 1994 C C . ASN A 1 244 ? -17.769 -0.497 37.743 1.00 86.81 244 ASN A C 1
ATOM 1996 O O . ASN A 1 244 ? -18.194 -0.873 38.823 1.00 86.81 244 ASN A O 1
ATOM 2000 N N . ILE A 1 245 ? -18.598 -0.119 36.764 1.00 84.06 245 ILE A N 1
ATOM 2001 C CA . ILE A 1 245 ? -20.062 -0.080 36.943 1.00 84.06 245 ILE A CA 1
ATOM 2002 C C . ILE A 1 245 ? -20.640 -1.473 37.164 1.00 84.06 245 ILE A C 1
ATOM 2004 O O . ILE A 1 245 ? -21.532 -1.637 37.990 1.00 84.06 245 ILE A O 1
ATOM 2008 N N . LYS A 1 246 ? -20.143 -2.481 36.435 1.00 82.69 246 LYS A N 1
ATOM 2009 C CA . LYS A 1 246 ? -20.555 -3.868 36.676 1.00 82.69 246 LYS A CA 1
ATOM 2010 C C . LYS A 1 246 ? -20.224 -4.290 38.106 1.00 82.69 246 LYS A C 1
ATOM 2012 O O . LYS A 1 246 ? -21.103 -4.811 38.776 1.00 82.69 246 LYS A O 1
ATOM 2017 N N . GLN A 1 247 ? -19.018 -3.980 38.580 1.00 87.44 247 GLN A N 1
ATOM 2018 C CA . GLN A 1 247 ? -18.604 -4.274 39.953 1.00 87.44 247 GLN A CA 1
ATOM 2019 C C . GLN A 1 247 ? -19.484 -3.555 40.986 1.00 87.44 247 GLN A C 1
ATOM 2021 O O . GLN A 1 247 ? -19.999 -4.206 41.887 1.00 87.44 247 GLN A O 1
ATOM 2026 N N . THR A 1 248 ? -19.744 -2.253 40.821 1.00 90.00 248 THR A N 1
ATOM 2027 C CA . THR A 1 248 ? -20.628 -1.497 41.726 1.00 90.00 248 THR A CA 1
ATOM 2028 C C . THR A 1 248 ? -22.061 -2.033 41.719 1.00 90.00 248 THR A C 1
ATOM 2030 O O . THR A 1 248 ? -22.698 -2.105 42.766 1.00 90.00 248 THR A O 1
ATOM 2033 N N . ASN A 1 249 ? -22.583 -2.443 40.559 1.00 88.88 249 ASN A N 1
ATOM 2034 C CA . ASN A 1 249 ? -23.919 -3.033 40.468 1.00 88.88 249 ASN A CA 1
ATOM 2035 C C . ASN A 1 249 ? -23.978 -4.411 41.137 1.00 88.88 249 ASN A C 1
ATOM 2037 O O . ASN A 1 249 ? -24.938 -4.692 41.847 1.00 88.88 249 ASN A O 1
ATOM 2041 N N . GLU A 1 250 ? -22.970 -5.261 40.940 1.00 91.00 250 GLU A N 1
ATOM 2042 C CA . GLU A 1 250 ? -22.876 -6.570 41.596 1.00 91.00 250 GLU A CA 1
ATOM 2043 C C . GLU A 1 250 ? -22.763 -6.432 43.118 1.00 91.00 250 GLU A C 1
ATOM 2045 O O . GLU A 1 250 ? -23.434 -7.155 43.854 1.00 91.00 250 GLU A O 1
ATOM 2050 N N . GLU A 1 251 ? -21.973 -5.471 43.597 1.00 92.81 251 GLU A N 1
ATOM 2051 C CA . GLU A 1 251 ? -21.856 -5.143 45.017 1.00 92.81 251 GLU A CA 1
ATOM 2052 C C . GLU A 1 251 ? -23.175 -4.595 45.581 1.00 92.81 251 GLU A C 1
ATOM 2054 O O . GLU A 1 251 ? -23.643 -5.053 46.620 1.00 92.81 251 GLU A O 1
ATOM 2059 N N . SER A 1 252 ? -23.846 -3.692 44.859 1.00 93.75 252 SER A N 1
ATOM 2060 C CA . SER A 1 252 ? -25.165 -3.175 45.240 1.00 93.75 252 SER A CA 1
ATOM 2061 C C . SER A 1 252 ? -26.220 -4.284 45.323 1.00 93.75 252 SER A C 1
ATOM 2063 O O . SER A 1 252 ? -26.974 -4.345 46.295 1.00 93.75 252 SER A O 1
ATOM 2065 N N . ILE A 1 253 ? -26.257 -5.200 44.347 1.00 93.25 253 ILE A N 1
ATOM 2066 C CA . ILE A 1 253 ? -27.159 -6.361 44.356 1.00 93.25 253 ILE A CA 1
ATOM 2067 C C . ILE A 1 253 ? -26.837 -7.273 45.543 1.00 93.25 253 ILE A C 1
ATOM 2069 O O . ILE A 1 253 ? -27.751 -7.669 46.266 1.00 93.25 253 ILE A O 1
ATOM 2073 N N . ARG A 1 254 ? -25.554 -7.558 45.795 1.00 93.75 254 ARG A N 1
ATOM 2074 C CA . ARG A 1 254 ? -25.115 -8.373 46.936 1.00 93.75 254 ARG A CA 1
ATOM 2075 C C . ARG A 1 254 ? -25.535 -7.753 48.270 1.00 93.75 254 ARG A C 1
ATOM 2077 O O . ARG A 1 254 ? -26.082 -8.459 49.112 1.00 93.75 254 ARG A O 1
ATOM 2084 N N . ASN A 1 255 ? -25.357 -6.443 48.432 1.00 93.62 255 ASN A N 1
ATOM 2085 C CA . ASN A 1 255 ? -25.750 -5.716 49.641 1.00 93.62 255 ASN A CA 1
ATOM 2086 C C . ASN A 1 255 ? -27.272 -5.730 49.840 1.00 93.62 255 ASN A C 1
ATOM 2088 O O . ASN A 1 255 ? -27.744 -5.929 50.958 1.00 93.62 255 ASN A O 1
ATOM 2092 N N . ARG A 1 256 ? -28.054 -5.591 48.760 1.00 93.94 256 ARG A N 1
ATOM 2093 C CA . ARG A 1 256 ? -29.522 -5.697 48.814 1.00 93.94 256 ARG A CA 1
ATOM 2094 C C . ARG A 1 256 ? -29.991 -7.096 49.214 1.00 93.94 256 ARG A C 1
ATOM 2096 O O . ARG A 1 256 ? -30.904 -7.196 50.025 1.00 93.94 256 ARG A O 1
ATOM 2103 N N . ILE A 1 257 ? -29.369 -8.151 48.684 1.00 94.06 257 ILE A N 1
ATOM 2104 C CA . ILE A 1 257 ? -29.676 -9.543 49.056 1.00 94.06 257 ILE A CA 1
ATOM 2105 C C . ILE A 1 257 ? -29.311 -9.798 50.524 1.00 94.06 257 ILE A C 1
ATOM 2107 O O . ILE A 1 257 ? -30.113 -10.366 51.258 1.00 94.06 257 ILE A O 1
ATOM 2111 N N . GLY A 1 258 ? -28.141 -9.333 50.973 1.00 94.56 258 GLY A N 1
ATOM 2112 C CA . GLY A 1 258 ? -27.721 -9.456 52.372 1.00 94.56 258 GLY A CA 1
ATOM 2113 C C . GLY A 1 258 ? -28.684 -8.766 53.344 1.00 94.56 258 GLY A C 1
ATOM 2114 O O . GLY A 1 258 ? -29.079 -9.363 54.343 1.00 94.56 258 GLY A O 1
ATOM 2115 N N . ALA A 1 259 ? -29.125 -7.547 53.018 1.00 94.25 259 ALA A N 1
ATOM 2116 C CA . ALA A 1 259 ? -30.119 -6.820 53.809 1.00 94.25 259 ALA A CA 1
ATOM 2117 C C . ALA A 1 259 ? -31.479 -7.538 53.845 1.00 94.25 259 ALA A C 1
ATOM 2119 O O . ALA A 1 259 ? -32.114 -7.603 54.896 1.00 94.25 259 ALA A O 1
ATOM 2120 N N . TRP A 1 260 ? -31.908 -8.112 52.716 1.00 93.06 260 TRP A N 1
ATOM 2121 C CA . TRP A 1 260 ? -33.120 -8.930 52.652 1.00 93.06 260 TRP A CA 1
ATOM 2122 C C . TRP A 1 260 ? -33.018 -10.170 53.542 1.00 93.06 260 TRP A C 1
ATOM 2124 O O . TRP A 1 260 ? -33.890 -10.379 54.377 1.00 93.06 260 TRP A O 1
ATOM 2134 N N . ASN A 1 261 ? -31.945 -10.954 53.434 1.00 93.25 261 ASN A N 1
ATOM 2135 C CA . ASN A 1 261 ? -31.771 -12.154 54.257 1.00 93.25 261 ASN A CA 1
ATOM 2136 C C . ASN A 1 261 ? -31.773 -11.816 55.756 1.00 93.25 261 ASN A C 1
ATOM 2138 O O . ASN A 1 261 ? -32.508 -12.433 56.520 1.00 93.25 261 ASN A O 1
ATOM 2142 N N . SER A 1 262 ? -31.058 -10.757 56.154 1.00 92.75 262 SER A N 1
ATOM 2143 C CA . SER A 1 262 ? -31.048 -10.286 57.545 1.00 92.75 262 SER A CA 1
ATOM 2144 C C . SER A 1 262 ? -32.442 -9.892 58.052 1.00 92.75 262 SER A C 1
ATOM 2146 O O . SER A 1 262 ? -32.783 -10.179 59.201 1.00 92.75 262 SER A O 1
ATOM 2148 N N . PHE A 1 263 ? -33.267 -9.271 57.203 1.00 93.00 263 PHE A N 1
ATOM 2149 C CA . PHE A 1 263 ? -34.646 -8.933 57.548 1.00 93.00 263 PHE A CA 1
ATOM 2150 C C . PHE A 1 263 ? -35.498 -10.187 57.800 1.00 93.00 263 PHE A C 1
ATOM 2152 O O . PHE A 1 263 ? -36.176 -10.263 58.824 1.00 93.00 263 PHE A O 1
ATOM 2159 N N . TYR A 1 264 ? -35.439 -11.197 56.927 1.00 88.38 264 TYR A N 1
ATOM 2160 C CA . TYR A 1 264 ? -36.230 -12.425 57.094 1.00 88.38 264 TYR A CA 1
ATOM 2161 C C . TYR A 1 264 ? -35.760 -13.297 58.262 1.00 88.38 264 TYR A C 1
ATOM 2163 O O . TYR A 1 264 ? -36.601 -13.832 58.990 1.00 88.38 264 TYR A O 1
ATOM 2171 N N . ASP A 1 265 ? -34.451 -13.382 58.502 1.00 89.19 265 ASP A N 1
ATOM 2172 C CA . ASP A 1 265 ? -33.904 -14.108 59.653 1.00 89.19 265 ASP A CA 1
ATOM 2173 C C . ASP A 1 265 ? -34.454 -13.539 60.971 1.00 89.19 265 ASP A C 1
ATOM 2175 O O . ASP A 1 265 ? -34.863 -14.298 61.856 1.00 89.19 265 ASP A O 1
ATOM 2179 N N . SER A 1 266 ? -34.578 -12.206 61.060 1.00 87.44 266 SER A N 1
ATOM 2180 C CA . SER A 1 266 ? -35.140 -11.520 62.232 1.00 87.44 266 SER A CA 1
ATOM 2181 C C . SER A 1 266 ? -36.621 -11.834 62.487 1.00 87.44 266 SER A C 1
ATOM 2183 O O . SER A 1 266 ? -37.062 -11.843 63.638 1.00 87.44 266 SER A O 1
ATOM 2185 N N . ILE A 1 267 ? -37.392 -12.130 61.435 1.00 84.75 267 ILE A N 1
ATOM 2186 C CA . ILE A 1 267 ? -38.800 -12.527 61.551 1.00 84.75 267 ILE A CA 1
ATOM 2187 C C . ILE A 1 267 ? -38.898 -13.979 62.029 1.00 84.75 267 ILE A C 1
ATOM 2189 O O . ILE A 1 267 ? -39.718 -14.276 62.897 1.00 84.75 267 ILE A O 1
ATOM 2193 N N . SER A 1 268 ? -38.044 -14.874 61.517 1.00 78.38 268 SER A N 1
ATOM 2194 C CA . SER A 1 268 ? -38.088 -16.300 61.878 1.00 78.38 268 SER A CA 1
ATOM 2195 C C . SER A 1 268 ? -37.822 -16.545 63.370 1.00 78.38 268 SER A C 1
ATOM 2197 O O . SER A 1 268 ? -38.459 -17.403 63.978 1.00 78.38 268 SER A O 1
ATOM 2199 N N . MET A 1 269 ? -36.962 -15.733 63.996 1.00 67.19 269 MET A N 1
ATOM 2200 C CA . MET A 1 269 ? -36.636 -15.851 65.423 1.00 67.19 269 MET A CA 1
ATOM 2201 C C . MET A 1 269 ? -37.717 -15.306 66.364 1.00 67.19 269 MET A C 1
ATOM 2203 O O . MET A 1 269 ? -37.652 -15.542 67.568 1.00 67.19 269 MET A O 1
ATOM 2207 N N . LYS A 1 270 ? -38.719 -14.589 65.842 1.00 63.41 270 LYS A N 1
ATOM 2208 C CA . LYS A 1 270 ? -39.848 -14.072 66.629 1.00 63.41 270 LYS A CA 1
ATOM 2209 C C . LYS A 1 270 ? -41.066 -14.988 66.637 1.00 63.41 270 LYS A C 1
ATOM 2211 O O . LYS A 1 270 ? -42.069 -14.615 67.242 1.00 63.41 270 LYS A O 1
ATOM 2216 N N . SER A 1 271 ? -40.992 -16.167 66.014 1.00 55.84 271 SER A N 1
ATOM 2217 C CA . SER A 1 271 ? -41.999 -17.198 66.254 1.00 55.84 271 SER A CA 1
ATOM 2218 C C . SER A 1 271 ? -41.939 -17.557 67.739 1.00 55.84 271 SER A C 1
ATOM 2220 O O . SER A 1 271 ? -40.907 -18.069 68.178 1.00 55.84 271 SER A O 1
ATOM 2222 N N . PRO A 1 272 ? -42.996 -17.286 68.527 1.00 58.53 272 PRO A N 1
ATOM 2223 C CA . PRO A 1 272 ? -43.048 -17.737 69.904 1.00 58.53 272 PRO A CA 1
ATOM 2224 C C . PRO A 1 272 ? -42.795 -19.237 69.884 1.00 58.53 272 PRO A C 1
ATOM 2226 O O . PRO A 1 272 ? -43.365 -19.947 69.048 1.00 58.53 272 PRO A O 1
ATOM 2229 N N . SER A 1 273 ? -41.932 -19.717 70.774 1.00 59.06 273 SER A N 1
ATOM 2230 C CA . SER A 1 273 ? -41.961 -21.116 71.159 1.00 59.06 273 SER A CA 1
ATOM 2231 C C . SER A 1 273 ? -43.397 -21.390 71.587 1.00 59.06 273 SER A C 1
ATOM 2233 O O . SER A 1 273 ? -43.820 -20.967 72.661 1.00 59.06 273 SER A O 1
ATOM 2235 N N . ALA A 1 274 ? -44.183 -21.999 70.697 1.00 58.88 274 ALA A N 1
ATOM 2236 C CA . ALA A 1 274 ? -45.466 -22.556 71.058 1.00 58.88 274 ALA A CA 1
ATOM 2237 C C . ALA A 1 274 ? -45.140 -23.534 72.182 1.00 58.88 274 ALA A C 1
ATOM 2239 O O . ALA A 1 274 ? -44.510 -24.569 71.952 1.00 58.88 274 ALA A O 1
ATOM 2240 N N . SER A 1 275 ? -45.426 -23.118 73.417 1.00 52.84 275 SER A N 1
ATOM 2241 C CA . SER A 1 275 ? -45.285 -23.985 74.563 1.00 52.84 275 SER A CA 1
ATOM 2242 C C . SER A 1 275 ? -46.136 -25.207 74.264 1.00 52.84 275 SER A C 1
ATOM 2244 O O . SER A 1 275 ? -47.269 -25.099 73.792 1.00 52.84 275 SER A O 1
ATOM 2246 N N . SER A 1 276 ? -45.542 -26.375 74.473 1.00 53.84 276 SER A N 1
ATOM 2247 C CA . SER A 1 276 ? -46.232 -27.651 74.444 1.00 53.84 276 SER A CA 1
ATOM 2248 C C . SER A 1 276 ? -47.270 -27.659 75.569 1.00 53.84 276 SER A C 1
ATOM 2250 O O . SER A 1 276 ? -47.008 -28.138 76.669 1.00 53.84 276 SER A O 1
ATOM 2252 N N . ALA A 1 277 ? -48.420 -27.047 75.330 1.00 54.31 277 ALA A N 1
ATOM 2253 C CA . ALA A 1 277 ? -49.607 -27.235 76.135 1.00 54.31 277 ALA A CA 1
ATOM 2254 C C . ALA A 1 277 ? -50.549 -28.106 75.308 1.00 54.31 277 ALA A C 1
ATOM 2256 O O . ALA A 1 277 ? -51.141 -27.649 74.333 1.00 54.31 277 ALA A O 1
ATOM 2257 N N . ASP A 1 278 ? -50.543 -29.387 75.672 1.00 57.41 278 ASP A N 1
ATOM 2258 C CA . ASP A 1 278 ? -51.613 -30.370 75.553 1.00 57.41 278 ASP A CA 1
ATOM 2259 C C . ASP A 1 278 ? -52.775 -30.008 74.628 1.00 57.41 278 ASP A C 1
ATOM 2261 O O . ASP A 1 278 ? -53.621 -29.195 74.983 1.00 57.41 278 ASP A O 1
ATOM 2265 N N . LEU A 1 279 ? -52.924 -30.737 73.521 1.00 44.88 279 LEU A N 1
ATOM 2266 C CA . LEU A 1 279 ? -54.270 -31.043 73.048 1.00 44.88 279 LEU A CA 1
ATOM 2267 C C . LEU A 1 279 ? -54.304 -32.390 72.323 1.00 44.88 279 LEU A C 1
ATOM 2269 O O . LEU A 1 279 ? -53.900 -32.550 71.171 1.00 44.88 279 LEU A O 1
ATOM 2273 N N . HIS A 1 280 ? -54.803 -33.370 73.071 1.00 50.16 280 HIS A N 1
ATOM 2274 C CA . HIS A 1 280 ? -55.375 -34.603 72.567 1.00 50.16 280 HIS A CA 1
ATOM 2275 C C . HIS A 1 280 ? -56.407 -34.304 71.470 1.00 50.16 280 HIS A C 1
ATOM 2277 O O . HIS A 1 280 ? -57.339 -33.538 71.685 1.00 50.16 280 HIS A O 1
ATOM 2283 N N . GLY A 1 281 ? -56.240 -34.984 70.335 1.00 55.84 281 GLY A N 1
ATOM 2284 C CA . GLY A 1 281 ? -57.299 -35.461 69.449 1.00 55.84 281 GLY A CA 1
ATOM 2285 C C . GLY A 1 281 ? -58.350 -34.458 68.983 1.00 55.84 281 GLY A C 1
ATOM 2286 O O . GLY A 1 281 ? -59.366 -34.287 69.640 1.00 55.84 281 GLY A O 1
ATOM 2287 N N . MET A 1 282 ? -58.214 -33.979 67.747 1.00 44.50 282 MET A N 1
ATOM 2288 C CA . MET A 1 282 ? -59.376 -33.848 66.869 1.00 44.50 282 MET A CA 1
ATOM 2289 C C . MET A 1 282 ? -58.967 -33.836 65.394 1.00 44.50 282 MET A C 1
ATOM 2291 O O . MET A 1 282 ? -58.099 -33.089 64.956 1.00 44.50 282 MET A O 1
ATOM 2295 N N . SER A 1 283 ? -59.604 -34.744 64.663 1.00 58.53 283 SER A N 1
ATOM 2296 C CA . SER A 1 283 ? -59.594 -34.902 63.215 1.00 58.53 283 SER A CA 1
ATOM 2297 C C . SER A 1 283 ? -60.482 -33.835 62.565 1.00 58.53 283 SER A C 1
ATOM 2299 O O . SER A 1 283 ? -61.622 -33.675 62.991 1.00 58.53 283 SER A O 1
ATOM 2301 N N . ALA A 1 284 ? -59.949 -33.131 61.561 1.00 50.66 284 ALA A N 1
ATOM 2302 C CA . ALA A 1 284 ? -60.626 -32.536 60.393 1.00 50.66 284 ALA A CA 1
ATOM 2303 C C . ALA A 1 284 ? -59.560 -31.701 59.652 1.00 50.66 284 ALA A C 1
ATOM 2305 O O . ALA A 1 284 ? -58.969 -30.789 60.219 1.00 50.66 284 ALA A O 1
ATOM 2306 N N . ASP A 1 285 ? -59.059 -32.127 58.499 1.00 55.97 285 ASP A N 1
ATOM 2307 C CA . ASP A 1 285 ? -59.681 -31.954 57.182 1.00 55.97 285 ASP A CA 1
ATOM 2308 C C . ASP A 1 285 ? -59.922 -30.477 56.818 1.00 55.97 285 ASP A C 1
ATOM 2310 O O . ASP A 1 285 ? -60.932 -29.877 57.177 1.00 55.97 285 ASP A O 1
ATOM 2314 N N . SER A 1 286 ? -58.944 -29.880 56.127 1.00 49.06 286 SER A N 1
ATOM 2315 C CA . SER A 1 286 ? -59.129 -28.808 55.137 1.00 49.06 286 SER A CA 1
ATOM 2316 C C . SER A 1 286 ? -57.784 -28.450 54.509 1.00 49.06 286 SER A C 1
ATOM 2318 O O . SER A 1 286 ? -56.900 -27.868 55.139 1.00 49.06 286 SER A O 1
ATOM 2320 N N . GLY A 1 287 ? -57.627 -28.821 53.239 1.00 53.50 287 GLY A N 1
ATOM 2321 C CA . GLY A 1 287 ? -56.479 -28.467 52.417 1.00 53.50 287 GLY A CA 1
ATOM 2322 C C . GLY A 1 287 ? -56.398 -26.960 52.191 1.00 53.50 287 GLY A C 1
ATOM 2323 O O . GLY A 1 287 ? -57.110 -26.411 51.355 1.00 53.50 287 GLY A O 1
ATOM 2324 N N . MET A 1 288 ? -55.484 -26.294 52.895 1.00 45.00 288 MET A N 1
ATOM 2325 C CA . MET A 1 288 ? -55.081 -24.929 52.573 1.00 45.00 288 MET A CA 1
ATOM 2326 C C . MET A 1 288 ? -53.816 -24.988 51.713 1.00 45.00 288 MET A C 1
ATOM 2328 O O . MET A 1 288 ? -52.698 -25.157 52.199 1.00 45.00 288 MET A O 1
ATOM 2332 N N . VAL A 1 289 ? -54.014 -24.892 50.398 1.00 51.94 289 VAL A N 1
ATOM 2333 C CA . VAL A 1 289 ? -52.944 -24.750 49.409 1.00 51.94 289 VAL A CA 1
ATOM 2334 C C . VAL A 1 289 ? -52.263 -23.404 49.647 1.00 51.94 289 VAL A C 1
ATOM 2336 O O . VAL A 1 289 ? -52.774 -22.353 49.265 1.00 51.94 289 VAL A O 1
ATOM 2339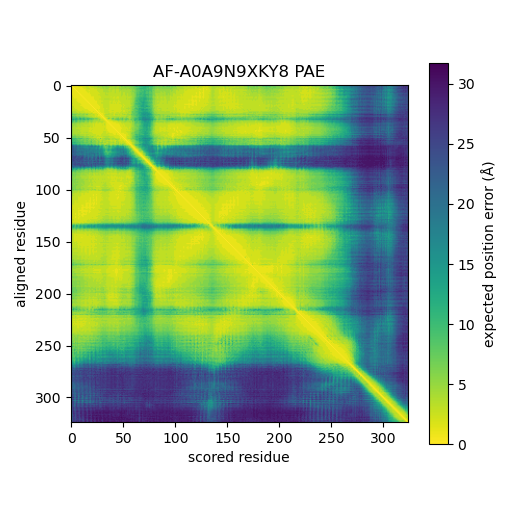 N N . LEU A 1 290 ? -51.100 -23.431 50.298 1.00 47.00 290 LEU A N 1
ATOM 2340 C CA . LEU A 1 290 ? -50.183 -22.298 50.351 1.00 47.00 290 LEU A CA 1
ATOM 2341 C C . LEU A 1 290 ? -49.741 -21.973 48.921 1.00 47.00 290 LEU A C 1
ATOM 2343 O O . LEU A 1 290 ? -48.884 -22.644 48.342 1.00 47.00 290 LEU A O 1
ATOM 2347 N N . ALA A 1 291 ? -50.358 -20.943 48.345 1.00 47.78 291 ALA A N 1
ATOM 2348 C CA . ALA A 1 291 ? -49.946 -20.358 47.084 1.00 47.78 291 ALA A CA 1
ATOM 2349 C C . ALA A 1 291 ? -48.497 -19.866 47.218 1.00 47.78 291 ALA A C 1
ATOM 2351 O O . ALA A 1 291 ? -48.226 -18.818 47.807 1.00 47.78 291 ALA A O 1
ATOM 2352 N N . ARG A 1 292 ? -47.547 -20.637 46.674 1.00 46.53 292 ARG A N 1
ATOM 2353 C CA . ARG A 1 292 ? -46.188 -20.151 46.423 1.00 46.53 292 ARG A CA 1
ATOM 2354 C C . ARG A 1 292 ? -46.298 -18.911 45.533 1.00 46.53 292 ARG A C 1
ATOM 2356 O O . ARG A 1 292 ? -46.897 -19.013 44.459 1.00 46.53 292 ARG A O 1
ATOM 2363 N N . PRO A 1 293 ? -45.709 -17.765 45.909 1.00 46.31 293 PRO A N 1
ATOM 2364 C CA . PRO A 1 293 ? -45.594 -16.651 44.989 1.00 46.31 293 PRO A CA 1
ATOM 2365 C C . PRO A 1 293 ? -44.731 -17.112 43.814 1.00 46.31 293 PRO A C 1
ATOM 2367 O O . PRO A 1 293 ? -43.551 -17.435 43.959 1.00 46.31 293 PRO A O 1
ATOM 2370 N N . ASN A 1 294 ? -45.363 -17.204 42.649 1.00 46.03 294 ASN A N 1
ATOM 2371 C CA . ASN A 1 294 ? -44.726 -17.562 41.397 1.00 46.03 294 ASN A CA 1
ATOM 2372 C C . ASN A 1 294 ? -43.859 -16.369 40.961 1.00 46.03 294 ASN A C 1
ATOM 2374 O O . ASN A 1 294 ? -44.305 -15.480 40.236 1.00 46.03 294 ASN A O 1
ATOM 2378 N N . LEU A 1 295 ? -42.623 -16.319 41.466 1.00 50.12 295 LEU A N 1
ATOM 2379 C CA . LEU A 1 295 ? -41.555 -15.399 41.060 1.00 50.12 295 LEU A CA 1
ATOM 2380 C C . LEU A 1 295 ? -41.037 -15.791 39.665 1.00 50.12 295 LEU A C 1
ATOM 2382 O O . LEU A 1 295 ? -39.870 -16.095 39.470 1.00 50.12 295 LEU A O 1
ATOM 2386 N N . ASN A 1 296 ? -41.937 -15.788 38.686 1.00 42.22 296 ASN A N 1
ATOM 2387 C CA . ASN A 1 296 ? -41.630 -15.893 37.263 1.00 42.22 296 ASN A CA 1
ATOM 2388 C C . ASN A 1 296 ? -42.151 -14.651 36.531 1.00 42.22 296 ASN A C 1
ATOM 2390 O O . ASN A 1 296 ? -42.672 -14.716 35.420 1.00 42.22 296 ASN A O 1
ATOM 2394 N N . ARG A 1 297 ? -41.998 -13.478 37.156 1.00 44.97 297 ARG A N 1
ATOM 2395 C CA . ARG A 1 297 ? -42.099 -12.211 36.439 1.00 44.97 297 ARG A CA 1
ATOM 2396 C C . ARG A 1 297 ? -40.752 -11.948 35.778 1.00 44.97 297 ARG A C 1
ATOM 2398 O O . ARG A 1 297 ? -39.919 -11.198 36.274 1.00 44.97 297 ARG A O 1
ATOM 2405 N N . THR A 1 298 ? -40.528 -12.617 34.651 1.00 48.91 298 THR A N 1
ATOM 2406 C CA . THR A 1 298 ? -39.620 -12.113 33.625 1.00 48.91 298 THR A CA 1
ATOM 2407 C C . THR A 1 298 ? -40.207 -10.800 33.128 1.00 48.91 298 THR A C 1
ATOM 2409 O O . THR A 1 298 ? -40.952 -10.775 32.147 1.00 48.91 298 THR A O 1
ATOM 2412 N N . ASP A 1 299 ? -39.903 -9.709 33.828 1.00 43.91 299 ASP A N 1
ATOM 2413 C CA . ASP A 1 299 ? -39.985 -8.377 33.256 1.00 43.91 299 ASP A CA 1
ATOM 2414 C C . ASP A 1 299 ? -38.978 -8.364 32.101 1.00 43.91 299 ASP A C 1
ATOM 2416 O O . ASP A 1 299 ? -37.780 -8.121 32.263 1.00 43.91 299 ASP A O 1
ATOM 2420 N N . ARG A 1 300 ? -39.474 -8.723 30.909 1.00 44.00 300 ARG A N 1
ATOM 2421 C CA . ARG A 1 300 ? -38.880 -8.321 29.641 1.00 44.00 300 ARG A CA 1
ATOM 2422 C C . ARG A 1 300 ? -38.767 -6.810 29.728 1.00 44.00 300 ARG A C 1
ATOM 2424 O O . ARG A 1 300 ? -39.741 -6.095 29.519 1.00 44.00 300 ARG A O 1
ATOM 2431 N N . ALA A 1 301 ? -37.571 -6.341 30.060 1.00 47.53 301 ALA A N 1
ATOM 2432 C CA . ALA A 1 301 ? -37.149 -5.010 29.701 1.00 47.53 301 ALA A CA 1
ATOM 2433 C C . ALA A 1 301 ? -37.362 -4.908 28.189 1.00 47.53 301 ALA A C 1
ATOM 2435 O O . ALA A 1 301 ? -36.620 -5.509 27.410 1.00 47.53 301 ALA A O 1
ATOM 2436 N N . SER A 1 302 ? -38.439 -4.220 27.805 1.00 45.69 302 SER A N 1
ATOM 2437 C CA . SER A 1 302 ? -38.590 -3.666 26.473 1.00 45.69 302 SER A CA 1
ATOM 2438 C C . SER A 1 302 ? -37.336 -2.843 26.239 1.00 45.69 302 SER A C 1
ATOM 2440 O O . SER A 1 302 ? -37.149 -1.769 26.810 1.00 45.69 302 SER A O 1
ATOM 2442 N N . THR A 1 303 ? -36.394 -3.399 25.487 1.00 47.78 303 THR A N 1
ATOM 2443 C CA . THR A 1 303 ? -35.411 -2.600 24.777 1.00 47.78 303 THR A CA 1
ATOM 2444 C C . THR A 1 303 ? -36.192 -1.841 23.723 1.00 47.78 303 THR A C 1
ATOM 2446 O O . THR A 1 303 ? -36.243 -2.252 22.567 1.00 47.78 303 THR A O 1
ATOM 2449 N N . ASP A 1 304 ? -36.811 -0.745 24.155 1.00 40.69 304 ASP A N 1
ATOM 2450 C CA . ASP A 1 304 ? -37.200 0.339 23.277 1.00 40.69 304 ASP A CA 1
ATOM 2451 C C . ASP A 1 304 ? -35.894 0.842 22.668 1.00 40.69 304 ASP A C 1
ATOM 2453 O O . ASP A 1 304 ? -35.088 1.561 23.270 1.00 40.69 304 ASP A O 1
ATOM 2457 N N . MET A 1 305 ? -35.616 0.317 21.481 1.00 47.53 305 MET A N 1
ATOM 2458 C CA . MET A 1 305 ? -34.621 0.842 20.577 1.00 47.53 305 MET A CA 1
ATOM 2459 C C . MET A 1 305 ? -35.200 2.157 20.062 1.00 47.53 305 MET A C 1
ATOM 2461 O O . MET A 1 305 ? -35.808 2.208 18.999 1.00 47.53 305 MET A O 1
ATOM 2465 N N . GLU A 1 306 ? -35.061 3.210 20.867 1.00 46.00 306 GLU A N 1
ATOM 2466 C CA . GLU A 1 306 ? -35.213 4.592 20.426 1.00 46.00 306 GLU A CA 1
ATOM 2467 C C . GLU A 1 306 ? -34.162 4.827 19.334 1.00 46.00 306 GLU A C 1
ATOM 2469 O O . GLU A 1 306 ? -32.993 5.133 19.585 1.00 46.00 306 GLU A O 1
ATOM 2474 N N . ILE A 1 307 ? -34.567 4.570 18.093 1.00 45.53 307 ILE A N 1
ATOM 2475 C CA . ILE A 1 307 ? -33.857 5.008 16.905 1.00 45.53 307 ILE A CA 1
ATOM 2476 C C . ILE A 1 307 ? -33.997 6.530 16.902 1.00 45.53 307 ILE A C 1
ATOM 2478 O O . ILE A 1 307 ? -35.066 7.066 16.624 1.00 45.53 307 ILE A O 1
ATOM 2482 N N . CYS A 1 308 ? -32.917 7.236 17.228 1.00 41.84 308 CYS A N 1
ATOM 2483 C CA . CYS A 1 308 ? -32.821 8.677 17.032 1.00 41.84 308 CYS A CA 1
ATOM 2484 C C . CYS A 1 308 ? -32.819 9.004 15.528 1.00 41.84 308 CYS A C 1
ATOM 2486 O O . CYS A 1 308 ? -31.770 9.277 14.950 1.00 41.84 308 CYS A O 1
ATOM 2488 N N . THR A 1 309 ? -33.985 9.002 14.884 1.00 42.62 309 THR A N 1
ATOM 2489 C CA . THR A 1 309 ? -34.223 9.728 13.630 1.00 42.62 309 THR A CA 1
ATOM 2490 C C . THR A 1 309 ? -34.687 11.140 13.963 1.00 42.62 309 THR A C 1
ATOM 2492 O O . THR A 1 309 ? -35.857 11.477 13.815 1.00 42.62 309 THR A O 1
ATOM 2495 N N . SER A 1 310 ? -33.774 11.988 14.434 1.00 41.38 310 SER A N 1
ATOM 2496 C CA . SER A 1 310 ? -33.983 13.436 14.389 1.00 41.38 310 SER A CA 1
ATOM 2497 C C . SER A 1 310 ? -33.424 13.949 13.060 1.00 41.38 310 SER A C 1
ATOM 2499 O O . SER A 1 310 ? -32.260 14.346 12.982 1.00 41.38 310 SER A O 1
ATOM 2501 N N . LEU A 1 311 ? -34.238 13.884 12.003 1.00 45.31 311 LEU A N 1
ATOM 2502 C CA . LEU A 1 311 ? -34.021 14.678 10.794 1.00 45.31 311 LEU A CA 1
ATOM 2503 C C . LEU A 1 311 ? -34.397 16.131 11.118 1.00 45.31 311 LEU A C 1
ATOM 2505 O O . LEU A 1 311 ? -35.527 16.369 11.547 1.00 45.31 311 LEU A O 1
ATOM 2509 N N . PRO A 1 312 ? -33.508 17.116 10.920 1.00 52.88 312 PRO A N 1
ATOM 2510 C CA . PRO A 1 312 ? -33.936 18.501 10.875 1.00 52.88 312 PRO A CA 1
ATOM 2511 C C . PRO A 1 312 ? -34.756 18.717 9.596 1.00 52.88 312 PRO A C 1
ATOM 2513 O O . PRO A 1 312 ? -34.281 18.495 8.484 1.00 52.88 312 PRO A O 1
ATOM 2516 N N . SER A 1 313 ? -36.007 19.136 9.782 1.00 46.59 313 SER A N 1
ATOM 2517 C CA . SER A 1 313 ? -36.857 19.712 8.743 1.00 46.59 313 SER A CA 1
ATOM 2518 C C . SER A 1 313 ? -36.202 21.000 8.245 1.00 46.59 313 SER A C 1
ATOM 2520 O O . SER A 1 313 ? -36.387 22.060 8.839 1.00 46.59 313 SER A O 1
ATOM 2522 N N . SER A 1 314 ? -35.420 20.907 7.172 1.00 47.06 314 SER A N 1
ATOM 2523 C CA . SER A 1 314 ? -34.998 22.080 6.413 1.00 47.06 314 SER A CA 1
ATOM 2524 C C . SER A 1 314 ? -36.187 22.577 5.606 1.00 47.06 314 SER A C 1
ATOM 2526 O O . SER A 1 314 ? -36.599 21.975 4.616 1.00 47.06 314 SER A O 1
ATOM 2528 N N . THR A 1 315 ? -36.748 23.676 6.085 1.00 45.56 315 THR A N 1
ATOM 2529 C CA . THR A 1 315 ? -37.706 24.537 5.410 1.00 45.56 315 THR A CA 1
ATOM 2530 C C . THR A 1 315 ? -37.167 24.897 4.026 1.00 45.56 315 THR A C 1
ATOM 2532 O O . THR A 1 315 ? -36.139 25.564 3.907 1.00 45.56 315 THR A O 1
ATOM 2535 N N . ALA A 1 316 ? -37.847 24.437 2.979 1.00 40.75 316 ALA A N 1
ATOM 2536 C CA . ALA A 1 316 ? -37.656 24.947 1.633 1.00 40.75 316 ALA A CA 1
ATOM 2537 C C . ALA A 1 316 ? -38.189 26.384 1.598 1.00 40.75 316 ALA A C 1
ATOM 2539 O O . ALA A 1 316 ? -39.396 26.604 1.695 1.00 40.75 316 ALA A O 1
ATOM 2540 N N . ILE A 1 317 ? -37.285 27.357 1.501 1.00 47.56 317 ILE A N 1
ATOM 2541 C CA . ILE A 1 317 ? -37.625 28.698 1.034 1.00 47.56 317 ILE A CA 1
ATOM 2542 C C . ILE A 1 317 ? -37.542 28.623 -0.488 1.00 47.56 317 ILE A C 1
ATOM 2544 O O . ILE A 1 317 ? -36.468 28.448 -1.059 1.00 47.56 317 ILE A O 1
ATOM 2548 N N . ILE A 1 318 ? -38.711 28.662 -1.117 1.00 43.00 318 ILE A N 1
ATOM 2549 C CA . ILE A 1 318 ? -38.873 28.924 -2.541 1.00 43.00 318 ILE A CA 1
ATOM 2550 C C . ILE A 1 318 ? -38.670 30.433 -2.690 1.00 43.00 318 ILE A C 1
ATOM 2552 O O . ILE A 1 318 ? -39.536 31.203 -2.281 1.00 43.00 318 ILE A O 1
ATOM 2556 N N . GLU A 1 319 ? -37.515 30.851 -3.204 1.00 48.69 319 GLU A N 1
ATOM 2557 C CA . GLU A 1 319 ? -37.368 32.183 -3.791 1.00 48.69 319 GLU A CA 1
ATOM 2558 C C . GLU A 1 319 ? -37.697 32.098 -5.284 1.00 48.69 319 GLU A C 1
ATOM 2560 O O . GLU A 1 319 ? -37.196 31.240 -6.014 1.00 48.69 319 GLU A O 1
ATOM 2565 N N . ASP A 1 320 ? -38.617 32.975 -5.672 1.00 48.78 320 ASP A N 1
ATOM 2566 C CA . ASP A 1 320 ? -39.168 33.183 -7.006 1.00 48.78 320 ASP A CA 1
ATOM 2567 C C . ASP A 1 320 ? -38.088 33.551 -8.044 1.00 48.78 320 ASP A C 1
ATOM 2569 O O . ASP A 1 320 ? -37.151 34.290 -7.725 1.00 48.78 320 ASP A O 1
ATOM 2573 N N . PRO A 1 321 ? -38.234 33.136 -9.316 1.00 62.81 321 PRO A N 1
ATOM 2574 C CA . PRO A 1 321 ? -37.320 33.507 -10.379 1.00 62.81 321 PRO A CA 1
ATOM 2575 C C . PRO A 1 321 ? -37.868 34.708 -11.155 1.00 62.81 321 PRO A C 1
ATOM 2577 O O . PRO A 1 321 ? -38.622 34.528 -12.101 1.00 62.81 321 PRO A O 1
ATOM 2580 N N . HIS A 1 322 ? -37.459 35.929 -10.817 1.00 58.16 322 HIS A N 1
ATOM 2581 C CA . HIS A 1 322 ? -37.505 37.068 -11.744 1.00 58.16 322 HIS A CA 1
ATOM 2582 C C . HIS A 1 322 ? -36.579 38.181 -11.247 1.00 58.16 322 HIS A C 1
ATOM 2584 O O . HIS A 1 322 ? -36.871 38.765 -10.213 1.00 58.16 322 HIS A O 1
ATOM 2590 N N . VAL A 1 323 ? -35.498 38.473 -11.985 1.00 51.38 323 VAL A N 1
ATOM 2591 C CA . VAL A 1 323 ? -35.025 39.817 -12.400 1.00 51.38 323 VAL A CA 1
ATOM 2592 C C . VAL A 1 323 ? -33.702 39.656 -13.181 1.00 51.38 323 VAL A C 1
ATOM 2594 O O . VAL A 1 323 ? -32.707 39.232 -12.608 1.00 51.38 323 VAL A O 1
ATOM 2597 N N . MET A 1 324 ? -33.769 40.044 -14.467 1.00 41.47 324 MET A N 1
ATOM 2598 C CA . MET A 1 324 ? -32.717 40.400 -15.451 1.00 41.47 324 MET A CA 1
ATOM 2599 C C . MET A 1 324 ? -31.575 39.420 -15.736 1.00 41.47 324 MET A C 1
ATOM 2601 O O . MET A 1 324 ? -30.604 39.353 -14.957 1.00 41.47 324 MET A O 1
#

Mean predicted aligned error: 11.96 Å

Foldseek 3Di:
DVVLLVLLVLLLVLLVVLLVVLVCLVCLLVDQDLALLSVLLCLAAADACVPRNQRDNDHPCHPCVVVCPDPDPDPDDPPDDRPSNLSRCCSPPWQADNFFPNHVVNNVLSVVSNVLSVQLNVLSVLLNCCVVVVDDLVCLCVNQVSNLVSLVVLLVSLVVQLVVLVVVLVQQQFQLSLCVNRPTPPSVVSVVRRVDPCGGCSSSVSSVVSSCVSCSHVVVSVVSVVSSVVSVVVSVVSVVVVVVVVVVVVVVVVVVVVVVVVVVVVVVVPPPPPPPDDDDDDDDDDDDPPPDPPPPPPPPPPPPPPPPPPDPPDDDDDDDDDDD

Secondary structure (DSSP, 8-state):
-HHHHHHHHHHHHHHHHHHHHHHHHHHGGGS----HHHHHHIIIII-BHHHH-S--------GGGGT---TTS----TTSPPHHHHHHHHHHH----SB-TTHHHHHHHHHHHHHHHHHHHHHHHHHHHHHHTT--TTSHHHHHHHHHHHHHHHHHHHHHHHHHHHHHHHH-SSHHHHHHHHT-TTGGGGGGGGGSTHHHHHHHHHHHHHHHHHTT-HHHHHHHHHHHHHHHHHHHHHHHHHHHHHHHHHHHHHHHHHHHHHHHHHHHTTS-----------------------------------------------------

pLDDT: mean 80.8, std 18.56, range [40.69, 97.88]

Organism: Phyllotreta striolata (NCBI:txid444603)

Sequence (324 aa):
MLKSVLIVLWTIIQTTAHIAFSLGSFFICRFDHTNYLVVVYYITYLYDYDKCGRVRVTNSTGPFGFLAGRNDVCDCAASEPSLYNITHTIAEKAQFPRYASRYFRTQVYLLLFVIIDVFWLLSSLLLLVGICCRVKRNFATVFYLPWLITAGLAVLLDVTASVHFGLDFLDIYNYTSWLRFIGVENYMDFKEFNKAPSSVYIPAASTVVLVTVWSRFVAFWILNIVNFFTISNEFTIAYKKRKNIKQTNEESIRNRIGAWNSFYDSISMKSPSASSADLHGMSADSGMVLARPNLNRTDRASTDMEICTSLPSSTAIIEDPHVM

Radius of gyration: 36.35 Å; Cα contacts (8 Å, |Δi|>4): 252; chains: 1; bounding box: 87×76×105 Å